Protein AF-0000000087526023 (afd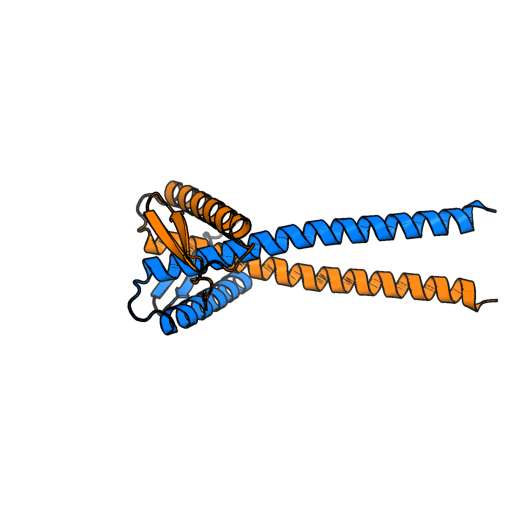b_homodimer)

Nearest PDB structures (foldseek):
  4p1m-assembly1_A-2  TM=9.027E-01  e=8.298E-06  Escherichia coli
  1t3u-assembly1_D  TM=7.145E-01  e=1.861E-06  Pseudomonas aeruginosa PAO1
  4p1m-assembly1_B-2  TM=8.934E-01  e=3.700E-05  Escherichia coli
  1t3u-assembly1_C  TM=6.895E-01  e=1.226E-05  Pseudomonas aeruginosa PAO1
  3gmh-assembly5_I  TM=5.007E-01  e=3.914E+00  Homo sapiens

Solvent-accessible surface area (backbone atoms only — not comparable to full-atom values): 11030 Å² total; per-residue (Å²): 131,79,81,71,66,82,45,62,43,80,41,64,45,88,89,39,80,43,80,37,85,36,62,89,91,37,56,68,54,50,52,51,11,36,51,52,42,33,52,51,47,53,55,50,38,72,77,36,76,84,58,51,67,46,58,47,32,45,51,50,26,35,52,37,34,34,50,46,53,52,50,54,53,48,52,52,49,48,51,48,48,51,51,50,52,52,49,50,52,52,52,50,49,45,50,64,57,56,69,102,97,100,65,78,65,81,46,62,44,79,40,67,44,88,90,36,80,43,81,37,85,36,61,90,90,39,56,68,55,52,53,50,11,36,50,52,43,33,51,52,48,52,54,50,38,73,77,37,76,83,58,52,69,47,58,47,31,45,52,51,26,34,52,37,35,34,51,45,51,51,50,54,54,48,53,52,48,47,52,47,49,52,50,51,52,52,51,51,52,51,51,51,48,45,51,64,56,57,70,101

Radius of gyration: 23.02 Å; Cα contacts (8 Å, |Δi|>4): 166; chains: 2; bounding box: 68×72×49 Å

Structure (mmCIF, N/CA/C/O backbone):
data_AF-0000000087526023-model_v1
#
loop_
_entity.id
_entity.type
_entity.pdbx_description
1 polymer 'Cell division protein ZapA'
#
loop_
_atom_site.group_PDB
_atom_site.id
_atom_site.type_symbol
_atom_site.label_atom_id
_atom_site.label_alt_id
_atom_site.label_comp_id
_atom_site.label_asym_id
_atom_site.label_entity_id
_atom_site.label_seq_id
_atom_site.pdbx_PDB_ins_code
_atom_site.Cartn_x
_atom_site.Cartn_y
_atom_site.Cartn_z
_atom_site.occupancy
_atom_site.B_iso_or_equiv
_atom_site.auth_seq_id
_atom_site.auth_comp_id
_atom_site.auth_asym_id
_atom_site.auth_atom_id
_atom_site.pdbx_PDB_model_num
ATOM 1 N N . MET A 1 1 ? 36.031 2.717 -9.469 1 33 1 MET A N 1
ATOM 2 C CA . MET A 1 1 ? 34.562 2.74 -9.344 1 33 1 MET A CA 1
ATOM 3 C C . MET A 1 1 ? 33.969 1.35 -9.547 1 33 1 MET A C 1
ATOM 5 O O . MET A 1 1 ? 33.844 0.898 -10.688 1 33 1 MET A O 1
ATOM 9 N N . SER A 1 2 ? 34.188 0.306 -8.867 1 39.91 2 SER A N 1
ATOM 10 C CA . SER A 1 2 ? 33.625 -1.035 -8.852 1 39.91 2 SER A CA 1
ATOM 11 C C . SER A 1 2 ? 32.125 -0.995 -9.094 1 39.91 2 SER A C 1
ATOM 13 O O . SER A 1 2 ? 31.391 -0.263 -8.414 1 39.91 2 SER A O 1
ATOM 15 N N . GLU A 1 3 ? 31.562 -1.098 -10.273 1 42.59 3 GLU A N 1
ATOM 16 C CA . GLU A 1 3 ? 30.172 -1.157 -10.727 1 42.59 3 GLU A CA 1
ATOM 17 C C . GLU A 1 3 ? 29.328 -2.006 -9.781 1 42.59 3 GLU A C 1
ATOM 19 O O . GLU A 1 3 ? 29.516 -3.223 -9.695 1 42.59 3 GLU A O 1
ATOM 24 N N . SER A 1 4 ? 29.094 -1.647 -8.578 1 48.66 4 SER A N 1
ATOM 25 C CA . SER A 1 4 ? 28.406 -2.283 -7.457 1 48.66 4 SER A CA 1
ATOM 26 C C . SER A 1 4 ? 27.203 -3.086 -7.93 1 48.66 4 SER A C 1
ATOM 28 O O . SER A 1 4 ? 26.391 -2.586 -8.703 1 48.66 4 SER A O 1
ATOM 30 N N . ALA A 1 5 ? 27.297 -4.285 -8.328 1 53.94 5 ALA A N 1
ATOM 31 C CA . ALA A 1 5 ? 26.266 -5.273 -8.664 1 53.94 5 ALA A CA 1
ATOM 32 C C . ALA A 1 5 ? 24.922 -4.898 -8.047 1 53.94 5 ALA A C 1
ATOM 34 O O . ALA A 1 5 ? 24.875 -4.285 -6.977 1 53.94 5 ALA A O 1
ATOM 35 N N . PRO A 1 6 ? 23.953 -4.664 -8.891 1 59.62 6 PRO A N 1
ATOM 36 C CA . PRO A 1 6 ? 22.656 -4.309 -8.305 1 59.62 6 PRO A CA 1
ATOM 37 C C . PRO A 1 6 ? 22.312 -5.137 -7.07 1 59.62 6 PRO A C 1
ATOM 39 O O . PRO A 1 6 ? 22.375 -6.371 -7.109 1 59.62 6 PRO A O 1
ATOM 42 N N . ASN A 1 7 ? 22.484 -4.676 -5.832 1 80.94 7 ASN A N 1
ATOM 43 C CA . ASN A 1 7 ? 22.344 -5.406 -4.578 1 80.94 7 ASN A CA 1
ATOM 44 C C . ASN A 1 7 ? 20.953 -6.02 -4.445 1 80.94 7 ASN A C 1
ATOM 46 O O . ASN A 1 7 ? 19.938 -5.309 -4.527 1 80.94 7 ASN A O 1
ATOM 50 N N . THR A 1 8 ? 20.891 -7.277 -4.984 1 91.38 8 THR A N 1
ATOM 51 C CA . THR A 1 8 ? 19.672 -8.062 -4.824 1 91.38 8 THR A CA 1
ATOM 52 C C . THR A 1 8 ? 19.562 -8.602 -3.402 1 91.38 8 THR A C 1
ATOM 54 O O . THR A 1 8 ? 20.562 -8.977 -2.795 1 91.38 8 THR A O 1
ATOM 57 N N . VAL A 1 9 ? 18.391 -8.492 -2.867 1 94.25 9 VAL A N 1
ATOM 58 C CA . VAL A 1 9 ? 18.094 -8.992 -1.526 1 94.25 9 VAL A CA 1
ATOM 59 C C . VAL A 1 9 ? 17.031 -10.078 -1.6 1 94.25 9 VAL A C 1
ATOM 61 O O . VAL A 1 9 ? 16.047 -9.945 -2.336 1 94.25 9 VAL A O 1
ATOM 64 N N . SER A 1 10 ? 17.281 -11.148 -0.87 1 95.94 10 SER A N 1
ATOM 65 C CA . SER A 1 10 ? 16.281 -12.211 -0.774 1 95.94 10 SER A CA 1
ATOM 66 C C . SER A 1 10 ? 15.273 -11.922 0.333 1 95.9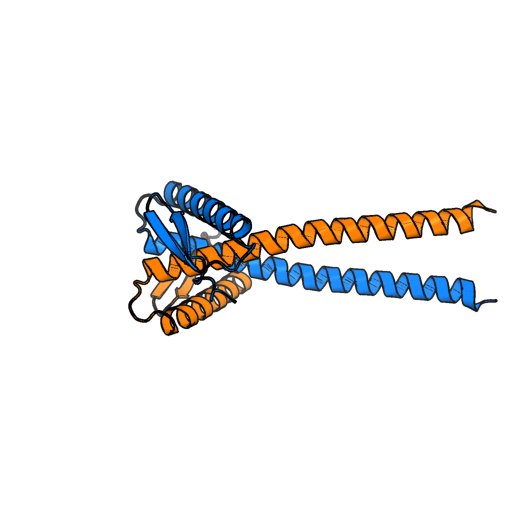4 10 SER A C 1
ATOM 68 O O . SER A 1 10 ? 15.648 -11.672 1.479 1 95.94 10 SER A O 1
ATOM 70 N N . VAL A 1 11 ? 13.945 -11.961 -0.059 1 96.25 11 VAL A N 1
ATOM 71 C CA . VAL A 1 11 ? 12.891 -11.789 0.939 1 96.25 11 VAL A CA 1
ATOM 72 C C . VAL A 1 11 ? 12.016 -13.039 0.987 1 96.25 11 VAL A C 1
ATOM 74 O O . VAL A 1 11 ? 11.766 -13.672 -0.044 1 96.25 11 VAL A O 1
ATOM 77 N N . SER A 1 12 ? 11.633 -13.352 2.232 1 96.25 12 SER A N 1
ATOM 78 C CA . SER A 1 12 ? 10.773 -14.508 2.439 1 96.25 12 SER A CA 1
ATOM 79 C C . SER A 1 12 ? 9.32 -14.086 2.641 1 96.25 12 SER A C 1
ATOM 81 O O . SER A 1 12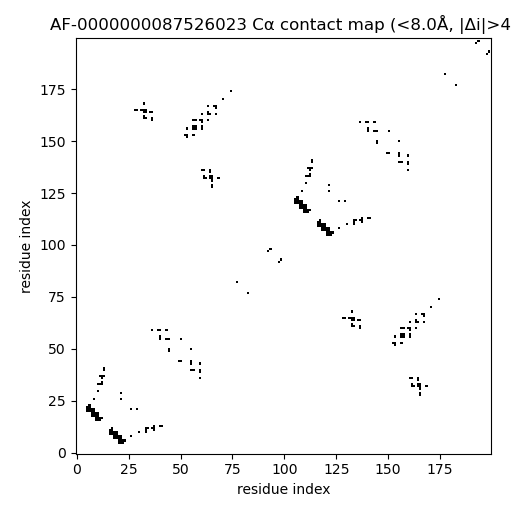 ? 9.008 -13.336 3.568 1 96.25 12 SER A O 1
ATOM 83 N N . ILE A 1 13 ? 8.516 -14.578 1.711 1 96.5 13 ILE A N 1
ATOM 84 C CA . ILE A 1 13 ? 7.082 -14.297 1.784 1 96.5 13 ILE A CA 1
ATOM 85 C C . ILE A 1 13 ? 6.301 -15.609 1.771 1 96.5 13 ILE A C 1
ATOM 87 O O . ILE A 1 13 ? 6.34 -16.359 0.787 1 96.5 13 ILE A O 1
ATOM 91 N N . LEU A 1 14 ? 5.531 -15.906 2.781 1 94.31 14 LEU A N 1
ATOM 92 C CA . LEU A 1 14 ? 4.805 -17.156 2.961 1 94.31 14 LEU A CA 1
ATOM 93 C C . LEU A 1 14 ? 5.707 -18.359 2.682 1 94.31 14 LEU A C 1
ATOM 95 O O . LEU A 1 14 ? 5.332 -19.25 1.929 1 94.31 14 LEU A O 1
ATOM 99 N N . ASP A 1 15 ? 6.867 -18.234 3.236 1 91.06 15 ASP A N 1
ATOM 100 C CA . ASP A 1 15 ? 7.848 -19.312 3.223 1 91.06 15 ASP A CA 1
ATOM 101 C C . ASP A 1 15 ? 8.406 -19.531 1.818 1 91.06 15 ASP A C 1
ATOM 103 O O . ASP A 1 15 ? 8.836 -20.641 1.483 1 91.06 15 ASP A O 1
ATOM 107 N N . ARG A 1 16 ? 8.219 -18.625 0.961 1 94.5 16 ARG A N 1
ATOM 108 C CA . ARG A 1 16 ? 8.828 -18.609 -0.363 1 94.5 16 ARG A CA 1
ATOM 109 C C . ARG A 1 16 ? 9.828 -17.453 -0.485 1 94.5 16 ARG A C 1
ATOM 111 O O . ARG A 1 16 ? 9.57 -16.359 -0.003 1 94.5 16 ARG A O 1
ATOM 118 N N . ASP A 1 17 ? 10.906 -17.734 -1.137 1 95.94 17 ASP A N 1
ATOM 119 C CA . ASP A 1 17 ? 11.945 -16.719 -1.263 1 95.94 17 ASP A CA 1
ATOM 120 C C . ASP A 1 17 ? 11.852 -16 -2.609 1 95.94 17 ASP A C 1
ATOM 122 O O . ASP A 1 17 ? 11.688 -16.641 -3.648 1 95.94 17 ASP A O 1
ATOM 126 N N . TYR A 1 18 ? 11.953 -14.68 -2.568 1 94.19 18 TYR A N 1
ATOM 127 C CA . TYR A 1 18 ? 11.93 -13.812 -3.742 1 94.19 18 TYR A CA 1
ATOM 128 C C . TYR A 1 18 ? 13.172 -12.93 -3.791 1 94.19 18 TYR A C 1
ATOM 130 O O . TYR A 1 18 ? 13.547 -12.312 -2.787 1 94.19 18 TYR A O 1
ATOM 138 N N . LEU A 1 19 ? 13.836 -12.898 -4.906 1 93.62 19 LEU A N 1
ATOM 139 C CA . LEU A 1 19 ? 14.961 -11.992 -5.102 1 93.62 19 LEU A CA 1
ATOM 140 C C . LEU A 1 19 ? 14.477 -10.641 -5.633 1 93.62 19 LEU A C 1
ATOM 142 O O . LEU A 1 19 ? 13.797 -10.578 -6.66 1 93.62 19 LEU A O 1
ATOM 146 N N . VAL A 1 20 ? 14.828 -9.633 -4.902 1 92.75 20 VAL A N 1
ATOM 147 C CA . VAL A 1 20 ? 14.359 -8.297 -5.25 1 92.75 20 VAL A CA 1
ATOM 148 C C . VAL A 1 20 ? 15.539 -7.332 -5.328 1 92.75 20 VAL A C 1
ATOM 150 O O . VAL A 1 20 ? 16.438 -7.383 -4.492 1 92.75 20 VAL A O 1
ATOM 153 N N . ALA A 1 21 ? 15.484 -6.527 -6.418 1 89.94 21 ALA A N 1
ATOM 154 C CA . ALA A 1 21 ? 16.516 -5.496 -6.523 1 89.94 21 ALA A CA 1
ATOM 155 C C . ALA A 1 21 ? 16.375 -4.461 -5.414 1 89.94 21 ALA A C 1
ATOM 157 O O . ALA A 1 21 ? 15.266 -4.039 -5.09 1 89.94 21 ALA A O 1
ATOM 158 N N . CYS A 1 22 ? 17.469 -4.109 -4.746 1 91.75 22 CYS A N 1
ATOM 159 C CA . CYS A 1 22 ? 17.438 -3.17 -3.629 1 91.75 22 CYS A CA 1
ATOM 160 C C . CYS A 1 22 ? 18.547 -2.139 -3.756 1 91.75 22 CYS A C 1
ATOM 162 O O . CYS A 1 22 ? 19.734 -2.49 -3.729 1 91.75 22 CYS A O 1
ATOM 164 N N . PRO A 1 23 ? 18.156 -0.898 -3.969 1 86.94 23 PRO A N 1
ATOM 165 C CA . PRO A 1 23 ? 19.188 0.141 -3.955 1 86.94 23 PRO A CA 1
ATOM 166 C C . PRO A 1 23 ? 19.969 0.174 -2.645 1 86.94 23 PRO A C 1
ATOM 168 O O . PRO A 1 23 ? 19.469 -0.278 -1.61 1 86.94 23 PRO A O 1
ATOM 171 N N . PRO A 1 24 ? 21.141 0.737 -2.771 1 88.62 24 PRO A N 1
ATOM 172 C CA . PRO A 1 24 ? 21.938 0.842 -1.555 1 88.62 24 PRO A CA 1
ATOM 173 C C . PRO A 1 24 ? 21.25 1.637 -0.45 1 88.62 24 PRO A C 1
ATOM 175 O O . PRO A 1 24 ? 20.609 2.654 -0.727 1 88.62 24 PRO A O 1
ATOM 178 N N . GLY A 1 25 ? 21.234 1.131 0.793 1 89.69 25 GLY A N 1
ATOM 179 C CA . GLY A 1 25 ? 20.688 1.831 1.941 1 89.69 25 GLY A CA 1
ATOM 180 C C . GLY A 1 25 ? 19.203 1.55 2.158 1 89.69 25 GLY A C 1
ATOM 181 O O . GLY A 1 25 ? 18.609 2.02 3.133 1 89.69 25 GLY A O 1
ATOM 182 N N . GLU A 1 26 ? 18.625 0.762 1.254 1 90.06 26 GLU A N 1
ATOM 183 C CA . GLU A 1 26 ? 17.188 0.528 1.346 1 90.06 26 GLU A CA 1
ATOM 184 C C . GLU A 1 26 ? 16.891 -0.882 1.846 1 90.06 26 GLU A C 1
ATOM 186 O O . GLU A 1 26 ? 15.734 -1.292 1.906 1 90.06 26 GLU A O 1
ATOM 191 N N . ARG A 1 27 ? 17.891 -1.552 2.232 1 93.56 27 ARG A N 1
ATOM 192 C CA . ARG A 1 27 ? 17.734 -2.951 2.617 1 93.56 27 ARG A CA 1
ATOM 193 C C . ARG A 1 27 ? 16.781 -3.096 3.805 1 93.56 27 ARG A C 1
ATOM 195 O O . ARG A 1 27 ? 15.891 -3.938 3.789 1 93.56 27 ARG A O 1
ATOM 202 N N . GLU A 1 28 ? 17 -2.295 4.805 1 94.44 28 GLU A N 1
ATOM 203 C CA . GLU A 1 28 ? 16.188 -2.389 6.004 1 94.44 28 GLU A CA 1
ATOM 204 C C . GLU A 1 28 ? 14.719 -2.078 5.695 1 94.44 28 GLU A C 1
ATOM 206 O O . GLU A 1 28 ? 13.82 -2.75 6.195 1 94.44 28 GLU A O 1
ATOM 211 N N . ALA A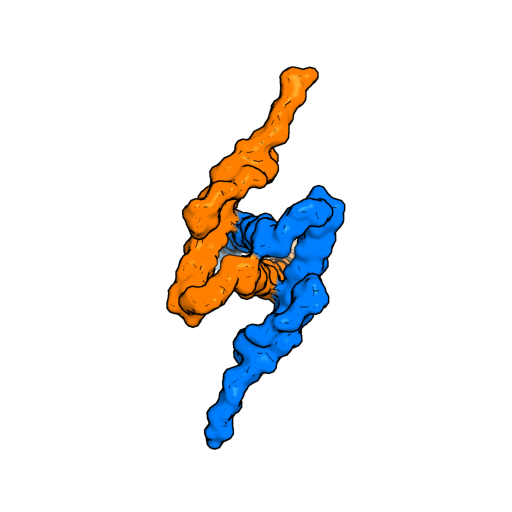 1 29 ? 14.508 -1.068 4.91 1 93.75 29 ALA A N 1
ATOM 212 C CA . ALA A 1 29 ? 13.156 -0.689 4.52 1 93.75 29 ALA A CA 1
ATOM 213 C C . ALA A 1 29 ? 12.477 -1.802 3.723 1 93.75 29 ALA A C 1
ATOM 215 O O . ALA A 1 29 ? 11.289 -2.072 3.906 1 93.75 29 ALA A O 1
ATOM 216 N N . LEU A 1 30 ? 13.258 -2.422 2.846 1 95.69 30 LEU A N 1
ATOM 217 C CA . LEU A 1 30 ? 12.742 -3.529 2.047 1 95.6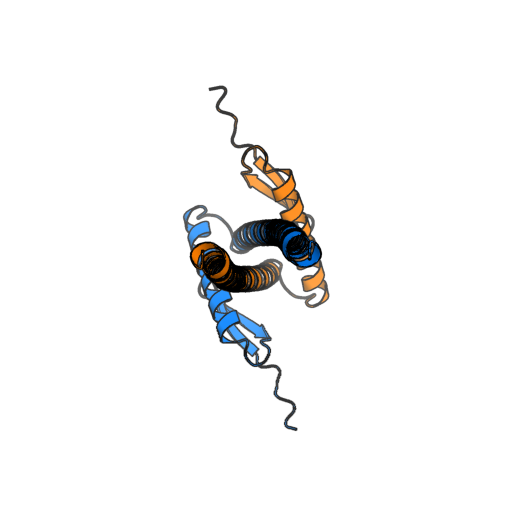9 30 LEU A CA 1
ATOM 218 C C . LEU A 1 30 ? 12.344 -4.703 2.938 1 95.69 30 LEU A C 1
ATOM 220 O O . LEU A 1 30 ? 11.281 -5.297 2.75 1 95.69 30 LEU A O 1
ATOM 224 N N . LEU A 1 31 ? 13.148 -5.008 3.893 1 96.44 31 LEU A N 1
ATOM 225 C CA . LEU A 1 31 ? 12.875 -6.117 4.797 1 96.44 31 LEU A CA 1
ATOM 226 C C . LEU A 1 31 ? 11.656 -5.828 5.66 1 96.44 31 LEU A C 1
ATOM 228 O O . LEU A 1 31 ? 10.852 -6.727 5.934 1 96.44 31 LEU A O 1
ATOM 232 N N . ALA A 1 32 ? 11.5 -4.645 6.039 1 96.62 32 ALA A N 1
ATOM 233 C CA . ALA A 1 32 ? 10.32 -4.242 6.809 1 96.62 32 ALA A CA 1
ATOM 234 C C . ALA A 1 32 ? 9.055 -4.375 5.977 1 96.62 32 ALA A C 1
ATOM 236 O O . ALA A 1 32 ? 8.023 -4.84 6.477 1 96.62 32 ALA A O 1
ATOM 237 N N . ALA A 1 33 ? 9.172 -3.957 4.773 1 97.12 33 ALA A N 1
ATOM 238 C CA . ALA A 1 33 ? 8.039 -4.098 3.857 1 97.12 33 ALA A CA 1
ATOM 239 C C . ALA A 1 33 ? 7.672 -5.566 3.666 1 97.12 33 ALA A C 1
ATOM 241 O O . ALA A 1 33 ? 6.492 -5.918 3.645 1 97.12 33 ALA A O 1
ATOM 242 N N . ALA A 1 34 ? 8.703 -6.367 3.521 1 97.81 34 ALA A N 1
ATOM 243 C CA . ALA A 1 34 ? 8.484 -7.801 3.359 1 97.81 34 ALA A CA 1
ATOM 244 C C . ALA A 1 34 ? 7.793 -8.391 4.582 1 97.81 34 ALA A C 1
ATOM 246 O O . ALA A 1 34 ? 6.898 -9.227 4.453 1 97.81 34 ALA A O 1
ATOM 247 N N . ARG A 1 35 ? 8.188 -8.008 5.715 1 97.44 35 ARG A N 1
ATOM 248 C CA . ARG A 1 35 ? 7.57 -8.477 6.949 1 97.44 35 ARG A CA 1
ATOM 249 C C . ARG A 1 35 ? 6.105 -8.055 7.023 1 97.44 35 ARG A C 1
ATOM 251 O O . ARG A 1 35 ? 5.242 -8.844 7.41 1 97.44 35 ARG A O 1
ATOM 258 N N . LEU A 1 36 ? 5.852 -6.824 6.719 1 97.31 36 LEU A N 1
ATOM 259 C CA . LEU A 1 36 ? 4.48 -6.324 6.691 1 97.31 36 LEU A CA 1
ATOM 260 C C . LEU A 1 36 ? 3.623 -7.145 5.738 1 97.31 36 LEU A C 1
ATOM 262 O O . LEU A 1 36 ? 2.527 -7.578 6.098 1 97.31 36 LEU A O 1
ATOM 266 N N . LEU A 1 37 ? 4.148 -7.301 4.52 1 98.06 37 LEU A N 1
ATOM 267 C CA . LEU A 1 37 ? 3.416 -8.062 3.516 1 98.06 37 LEU A CA 1
ATOM 268 C C . LEU A 1 37 ? 3.16 -9.492 3.998 1 98.06 37 LEU A C 1
ATOM 270 O O . LEU A 1 37 ? 2.043 -10 3.881 1 98.06 37 LEU A O 1
ATOM 274 N N . ASP A 1 38 ? 4.172 -10.141 4.539 1 97.94 38 ASP A N 1
ATOM 275 C CA . ASP A 1 38 ? 4.051 -11.5 5.059 1 97.94 38 ASP A CA 1
ATOM 276 C C . ASP A 1 38 ? 2.949 -11.586 6.113 1 97.94 38 ASP A C 1
ATOM 278 O O . ASP A 1 38 ? 2.113 -12.492 6.074 1 97.94 38 ASP A O 1
ATOM 282 N N . THR A 1 39 ? 2.967 -10.68 6.984 1 97.56 39 THR A N 1
ATOM 283 C CA . THR A 1 39 ? 1.976 -10.625 8.055 1 97.56 39 THR A CA 1
ATOM 284 C C . THR A 1 39 ? 0.571 -10.469 7.48 1 97.56 39 THR A C 1
ATOM 286 O O . THR A 1 39 ? -0.355 -11.172 7.887 1 97.56 39 THR A O 1
ATOM 289 N N . ARG A 1 40 ? 0.391 -9.586 6.535 1 96.94 40 ARG A N 1
ATOM 290 C CA . ARG A 1 40 ? -0.913 -9.32 5.938 1 96.94 40 ARG A CA 1
ATOM 291 C C . ARG A 1 40 ? -1.426 -10.547 5.18 1 96.94 40 ARG A C 1
ATOM 293 O O . ARG A 1 40 ? -2.615 -10.867 5.238 1 96.94 40 ARG A O 1
ATOM 300 N N . LEU A 1 41 ? -0.521 -11.148 4.488 1 97.5 41 LEU A N 1
ATOM 301 C CA . LEU A 1 41 ? -0.903 -12.344 3.744 1 97.5 41 LEU A CA 1
ATOM 302 C C . LEU A 1 41 ? -1.315 -13.469 4.691 1 97.5 41 LEU A C 1
ATOM 304 O O . LEU A 1 41 ? -2.311 -14.156 4.449 1 97.5 41 LEU A O 1
ATOM 308 N N . ARG A 1 42 ? -0.603 -13.633 5.727 1 96.62 42 ARG A N 1
ATOM 309 C CA . ARG A 1 42 ? -0.925 -14.672 6.703 1 96.62 42 ARG A CA 1
ATOM 310 C C . ARG A 1 42 ? -2.27 -14.391 7.371 1 96.62 42 ARG A C 1
ATOM 312 O O . ARG A 1 42 ? -3.068 -15.312 7.574 1 96.62 42 ARG A O 1
ATOM 319 N N . ASP A 1 43 ? -2.482 -13.195 7.73 1 96.44 43 ASP A N 1
ATOM 320 C CA . ASP A 1 43 ? -3.76 -12.797 8.312 1 96.44 43 ASP A CA 1
ATOM 321 C C . ASP A 1 43 ? -4.914 -13.094 7.359 1 96.44 43 ASP A C 1
ATOM 323 O O . ASP A 1 43 ? -5.945 -13.633 7.773 1 96.44 43 ASP A O 1
ATOM 327 N N . MET A 1 44 ? -4.758 -12.672 6.121 1 95 44 MET A N 1
ATOM 328 C CA . MET A 1 44 ? -5.797 -12.883 5.117 1 95 44 MET A CA 1
ATOM 329 C C . MET A 1 44 ? -6.047 -14.367 4.887 1 95 44 MET A C 1
ATOM 331 O O . MET A 1 44 ? -7.184 -14.781 4.656 1 95 44 MET A O 1
ATOM 335 N N . ARG A 1 45 ? -4.969 -15.109 4.836 1 93.88 45 ARG A N 1
ATOM 336 C CA . ARG A 1 45 ? -5.082 -16.547 4.637 1 93.88 45 ARG A CA 1
ATOM 337 C C . ARG A 1 45 ? -5.918 -17.188 5.738 1 93.88 45 ARG A C 1
ATOM 339 O O . ARG A 1 45 ? -6.645 -18.156 5.492 1 93.88 45 ARG A O 1
ATOM 346 N N . GLN A 1 46 ? -5.754 -16.688 6.934 1 93.31 46 GLN A N 1
ATOM 347 C CA . GLN A 1 46 ? -6.512 -17.219 8.062 1 93.31 46 GLN A CA 1
ATOM 348 C C . GLN A 1 46 ? -8.008 -17.016 7.863 1 93.31 46 GLN A C 1
ATOM 350 O O . GLN A 1 46 ? -8.82 -17.797 8.344 1 93.31 46 GLN A O 1
ATOM 355 N N . HIS A 1 47 ? -8.352 -15.953 7.188 1 89.38 47 HIS A N 1
ATOM 356 C CA . HIS A 1 47 ? -9.758 -15.617 6.957 1 89.38 47 HIS A CA 1
ATOM 357 C C . HIS A 1 47 ? -10.273 -16.266 5.676 1 89.38 47 HIS A C 1
ATOM 359 O O . HIS A 1 47 ? -11.484 -16.312 5.445 1 89.38 47 HIS A O 1
ATOM 365 N N . ASN A 1 48 ? -9.375 -16.672 4.883 1 87.81 48 ASN A N 1
ATOM 366 C CA . ASN A 1 48 ? -9.672 -17.328 3.613 1 87.81 48 ASN A CA 1
ATOM 367 C C . ASN A 1 48 ? -8.781 -18.547 3.391 1 87.81 48 ASN A C 1
ATOM 369 O O . ASN A 1 48 ? -7.91 -18.531 2.516 1 87.81 48 ASN A O 1
ATOM 373 N N . ARG A 1 49 ? -9.086 -19.656 3.885 1 85.94 49 ARG A N 1
ATOM 374 C CA . ARG A 1 49 ? -8.219 -20.828 3.906 1 85.94 49 ARG A CA 1
ATOM 375 C C . ARG A 1 49 ? -8.148 -21.484 2.531 1 85.94 49 ARG A C 1
ATOM 377 O O . ARG A 1 49 ? -7.133 -22.078 2.172 1 85.94 49 ARG A O 1
ATOM 384 N N . SER A 1 50 ? -9.156 -21.234 1.773 1 90.69 50 SER A N 1
ATOM 385 C CA . SER A 1 50 ? -9.211 -21.938 0.496 1 90.69 50 SER A CA 1
ATOM 386 C C . SER A 1 50 ? -8.664 -21.078 -0.635 1 90.69 50 SER A C 1
ATOM 388 O O . SER A 1 50 ? -8.508 -21.547 -1.764 1 90.69 50 SER A O 1
ATOM 390 N N . ALA A 1 51 ? -8.188 -19.984 -0.38 1 90.75 51 ALA A N 1
ATOM 391 C CA . ALA A 1 51 ? -7.77 -19.078 -1.44 1 90.75 51 ALA A CA 1
ATOM 392 C C . ALA A 1 51 ? -6.363 -19.406 -1.933 1 90.75 51 ALA A C 1
ATOM 394 O O . ALA A 1 51 ? -5.492 -19.781 -1.141 1 90.75 51 ALA A O 1
ATOM 395 N N . THR A 1 52 ? -6.164 -19.281 -3.201 1 93.5 52 THR A N 1
ATOM 396 C CA . THR A 1 52 ? -4.832 -19.422 -3.783 1 93.5 52 THR A CA 1
ATOM 397 C C . THR A 1 52 ? -3.945 -18.25 -3.385 1 93.5 52 THR A C 1
ATOM 399 O O . THR A 1 52 ? -4.445 -17.188 -3.01 1 93.5 52 THR A O 1
ATOM 402 N N . LEU A 1 53 ? -2.66 -18.422 -3.438 1 93.38 53 LEU A N 1
ATOM 403 C CA . LEU A 1 53 ? -1.732 -17.328 -3.125 1 93.38 53 LEU A CA 1
ATOM 404 C C . LEU A 1 53 ? -1.946 -16.141 -4.059 1 93.38 53 LEU A C 1
ATOM 406 O O . LEU A 1 53 ? -1.821 -14.992 -3.645 1 93.38 53 LEU A O 1
ATOM 410 N N . GLU A 1 54 ? -2.23 -16.484 -5.281 1 94.44 54 GLU A N 1
ATOM 411 C CA . GLU A 1 54 ? -2.512 -15.438 -6.262 1 94.44 54 GLU A CA 1
ATOM 412 C C . GLU A 1 54 ? -3.656 -14.547 -5.801 1 94.44 54 GLU A C 1
ATOM 414 O O . GLU A 1 54 ? -3.525 -13.32 -5.777 1 94.44 54 GLU A O 1
ATOM 419 N N . ARG A 1 55 ? -4.703 -15.148 -5.418 1 94.25 55 ARG A N 1
ATOM 420 C CA . ARG A 1 55 ? -5.875 -14.398 -4.969 1 94.25 55 ARG A CA 1
ATOM 421 C C . ARG A 1 55 ? -5.57 -13.625 -3.693 1 94.25 55 ARG A C 1
ATOM 423 O O . ARG A 1 55 ? -5.961 -12.461 -3.561 1 94.25 55 ARG A O 1
ATOM 430 N N . LEU A 1 56 ? -4.906 -14.266 -2.764 1 96.12 56 LEU A N 1
ATOM 431 C CA . LEU A 1 56 ? -4.523 -13.617 -1.513 1 96.12 56 LEU A CA 1
ATOM 432 C C . LEU A 1 56 ? -3.67 -12.383 -1.778 1 96.12 56 LEU A C 1
ATOM 434 O O . LEU A 1 56 ? -3.92 -11.312 -1.21 1 96.12 56 LEU A O 1
ATOM 438 N N . ALA A 1 57 ? -2.666 -12.562 -2.641 1 97.06 57 ALA A N 1
ATOM 439 C CA . ALA A 1 57 ? -1.752 -11.469 -2.965 1 97.06 57 ALA A CA 1
ATOM 440 C C . ALA A 1 57 ? -2.5 -10.289 -3.58 1 97.06 57 ALA A C 1
ATOM 442 O O . ALA A 1 57 ? -2.223 -9.133 -3.256 1 97.06 57 ALA A O 1
ATOM 443 N N . ILE A 1 58 ? -3.445 -10.562 -4.395 1 97.38 58 ILE A N 1
ATOM 444 C CA . ILE A 1 58 ? -4.23 -9.523 -5.059 1 97.38 58 ILE A CA 1
ATOM 445 C C . ILE A 1 58 ? -5.059 -8.766 -4.023 1 97.38 58 ILE A C 1
ATOM 447 O O . ILE A 1 58 ? -5.113 -7.535 -4.047 1 97.38 58 ILE A O 1
ATOM 451 N N . MET A 1 59 ? -5.637 -9.445 -3.137 1 96.88 59 MET A N 1
ATOM 452 C CA . MET A 1 59 ? -6.48 -8.82 -2.119 1 96.88 59 MET A CA 1
ATOM 453 C C . MET A 1 59 ? -5.652 -7.938 -1.193 1 96.88 59 MET A C 1
ATOM 455 O O . MET A 1 59 ? -6.062 -6.82 -0.867 1 96.88 59 MET A O 1
ATOM 459 N N . VAL A 1 60 ? -4.555 -8.484 -0.818 1 97.62 60 VAL A N 1
ATOM 460 C CA . VAL A 1 60 ? -3.682 -7.719 0.065 1 97.62 60 VAL A CA 1
ATOM 461 C C . VAL A 1 60 ? -3.15 -6.492 -0.67 1 97.62 60 VAL A C 1
ATOM 463 O O . VAL A 1 60 ? -3.111 -5.395 -0.111 1 97.62 60 VAL A O 1
ATOM 466 N N . ALA A 1 61 ? -2.695 -6.684 -1.915 1 98.25 61 ALA A N 1
ATOM 467 C CA . ALA A 1 61 ? -2.215 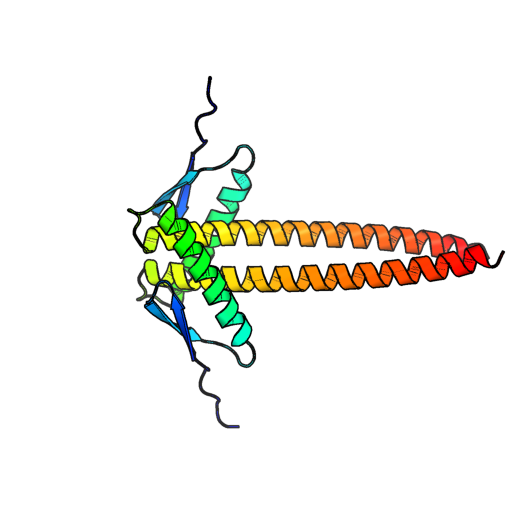-5.574 -2.736 1 98.25 61 ALA A CA 1
ATOM 468 C C . ALA A 1 61 ? -3.293 -4.508 -2.902 1 98.25 61 ALA A C 1
ATOM 470 O O . ALA A 1 61 ? -3.006 -3.311 -2.848 1 98.25 61 ALA A O 1
ATOM 471 N N . LEU A 1 62 ? -4.504 -4.957 -3.092 1 97.38 62 LEU A N 1
ATOM 472 C CA . LEU A 1 62 ? -5.629 -4.039 -3.24 1 97.38 62 LEU A CA 1
ATOM 473 C C . LEU A 1 62 ? -5.824 -3.209 -1.977 1 97.38 62 LEU A C 1
ATOM 475 O O . LEU A 1 62 ? -6.016 -1.992 -2.051 1 97.38 62 LEU A O 1
ATOM 479 N N . ASN A 1 63 ? -5.805 -3.854 -0.881 1 95.81 63 ASN A N 1
ATOM 480 C CA . ASN A 1 63 ? -5.926 -3.166 0.4 1 95.81 63 ASN A CA 1
ATOM 481 C C . ASN A 1 63 ? -4.793 -2.168 0.609 1 95.81 63 ASN A C 1
ATOM 483 O O . ASN A 1 63 ? -5.02 -1.049 1.073 1 95.81 63 ASN A O 1
ATOM 487 N N . LEU A 1 64 ? -3.582 -2.598 0.295 1 96.75 64 LEU A N 1
ATOM 488 C CA . LEU A 1 64 ? -2.426 -1.716 0.418 1 96.75 64 LEU A CA 1
ATOM 489 C C . LEU A 1 64 ? -2.557 -0.518 -0.516 1 96.75 64 LEU A C 1
ATOM 491 O O . LEU A 1 64 ? -2.191 0.602 -0.15 1 96.75 64 LEU A O 1
ATOM 495 N N . ALA A 1 65 ? -3.004 -0.743 -1.71 1 96.94 65 ALA A N 1
ATOM 496 C CA . ALA A 1 65 ? -3.254 0.338 -2.66 1 96.94 65 ALA A CA 1
ATOM 497 C C . ALA A 1 65 ? -4.281 1.322 -2.111 1 96.94 65 ALA A C 1
ATOM 499 O O . ALA A 1 65 ? -4.129 2.537 -2.256 1 96.94 65 ALA A O 1
ATOM 500 N N . HIS A 1 66 ? -5.336 0.824 -1.514 1 94.31 66 HIS A N 1
ATOM 501 C CA . HIS A 1 66 ? -6.355 1.654 -0.887 1 94.31 66 HIS A CA 1
ATOM 502 C C . HIS A 1 66 ? -5.758 2.535 0.205 1 94.31 66 HIS A C 1
ATOM 504 O O . HIS A 1 66 ? -6.031 3.736 0.259 1 94.31 66 HIS A O 1
ATOM 510 N N . GLU A 1 67 ? -4.941 1.955 1.057 1 92.19 67 GLU A N 1
ATOM 511 C CA . GLU A 1 67 ? -4.277 2.668 2.145 1 92.19 67 GLU A CA 1
ATOM 512 C C . GLU A 1 67 ? -3.352 3.756 1.61 1 92.19 67 GLU A C 1
ATOM 514 O O . GLU A 1 67 ? -3.295 4.855 2.162 1 92.19 67 GLU A O 1
ATOM 519 N N . GLN A 1 68 ? -2.646 3.402 0.568 1 91.88 68 GLN A N 1
ATOM 520 C CA . GLN A 1 68 ? -1.76 4.375 -0.057 1 91.88 68 GLN A CA 1
ATOM 521 C C . GLN A 1 68 ? -2.535 5.602 -0.532 1 91.88 68 GLN A C 1
ATOM 523 O O . GLN A 1 68 ? -2.084 6.734 -0.354 1 91.88 68 GLN A O 1
ATOM 528 N N . GLN A 1 69 ? -3.654 5.375 -1.123 1 91.44 69 GLN A N 1
ATOM 529 C CA . GLN A 1 69 ? -4.484 6.461 -1.635 1 91.44 69 GLN A CA 1
ATOM 530 C C . GLN A 1 69 ? -5.027 7.32 -0.498 1 91.44 69 GLN A C 1
ATOM 532 O O . GLN A 1 69 ? -5.113 8.539 -0.623 1 91.44 69 GLN A O 1
ATOM 537 N N . GLN A 1 70 ? -5.422 6.664 0.594 1 87.5 70 GLN A N 1
ATOM 538 C CA . GLN A 1 70 ? -5.941 7.387 1.749 1 87.5 70 GLN A CA 1
ATOM 539 C C . GLN A 1 70 ? -4.871 8.289 2.357 1 87.5 70 GLN A C 1
ATOM 541 O O . GLN A 1 70 ? -5.156 9.422 2.744 1 87.5 70 GLN A O 1
ATOM 546 N N . HIS A 1 71 ? -3.674 7.785 2.469 1 84.62 71 HIS A N 1
ATOM 547 C CA . HIS A 1 71 ? -2.576 8.57 3.02 1 84.62 71 HIS A CA 1
ATOM 548 C C . HIS A 1 71 ? -2.262 9.773 2.137 1 84.62 71 HIS A C 1
ATOM 550 O O . HIS A 1 71 ? -1.991 10.867 2.643 1 84.62 71 HIS A O 1
ATOM 556 N N . SER A 1 72 ? -2.262 9.523 0.875 1 83.56 72 SER A N 1
ATOM 557 C CA . SER A 1 72 ? -1.983 10.617 -0.051 1 83.56 72 SER A CA 1
ATOM 558 C C . SER A 1 72 ? -3.033 11.719 0.06 1 83.56 72 SER A C 1
ATOM 560 O O . SER A 1 72 ? -2.697 12.906 0.067 1 83.56 72 SER A O 1
ATOM 562 N N . ALA A 1 73 ? -4.262 11.312 0.265 1 82.5 73 ALA A N 1
ATOM 563 C CA . ALA A 1 73 ? -5.352 12.273 0.412 1 82.5 73 ALA A CA 1
ATOM 564 C C . ALA A 1 73 ? -5.219 13.062 1.712 1 82.5 73 ALA A C 1
ATOM 566 O O . ALA A 1 73 ? -5.457 14.273 1.739 1 82.5 73 ALA A O 1
ATOM 567 N N . ARG A 1 74 ? -4.828 12.445 2.729 1 78.88 74 ARG A N 1
ATOM 568 C CA . ARG A 1 74 ? -4.664 13.078 4.035 1 78.88 74 ARG A CA 1
ATOM 569 C C . ARG A 1 74 ? -3.484 14.047 4.027 1 78.88 74 ARG A C 1
ATOM 571 O O . ARG A 1 74 ? -3.572 15.141 4.586 1 78.88 74 ARG A O 1
ATOM 578 N N . ALA A 1 75 ? -2.398 13.562 3.469 1 75.94 75 ALA A N 1
ATOM 579 C CA . ALA A 1 75 ? -1.217 14.422 3.381 1 75.94 75 ALA A CA 1
ATOM 580 C C . ALA A 1 75 ? -1.531 15.719 2.641 1 75.94 75 ALA A C 1
ATOM 582 O O . ALA A 1 75 ? -1.079 16.797 3.041 1 75.94 75 ALA A O 1
ATOM 583 N N . ASP A 1 76 ? -2.342 15.555 1.647 1 75.44 76 ASP A N 1
ATOM 584 C CA . ASP A 1 76 ? -2.746 16.734 0.878 1 75.44 76 ASP A CA 1
ATOM 585 C C . ASP A 1 76 ? -3.627 17.656 1.713 1 75.44 76 ASP A C 1
ATOM 587 O O . ASP A 1 76 ? -3.469 18.875 1.667 1 75.44 76 ASP A O 1
ATOM 591 N N . ALA A 1 77 ? -4.438 17.062 2.51 1 75.44 77 ALA A N 1
ATOM 592 C CA . ALA A 1 77 ? -5.344 17.844 3.355 1 75.44 77 ALA A CA 1
ATOM 593 C C . ALA A 1 77 ? -4.582 18.547 4.469 1 75.44 77 ALA A C 1
ATOM 595 O O . ALA A 1 77 ? -4.828 19.734 4.746 1 75.44 77 ALA A O 1
ATOM 596 N N . VAL A 1 78 ? -3.684 17.891 5.105 1 71.62 78 VAL A N 1
ATOM 597 C CA . VAL A 1 78 ? -2.895 18.438 6.207 1 71.62 78 VAL A CA 1
ATOM 598 C C . VAL A 1 78 ? -2.008 19.562 5.691 1 71.62 78 VAL A C 1
ATOM 600 O O . VAL A 1 78 ? -1.913 20.625 6.324 1 71.62 78 VAL A O 1
ATOM 603 N N . SER A 1 79 ? -1.393 19.234 4.621 1 73.38 79 SER A N 1
ATOM 604 C CA . SER A 1 79 ? -0.562 20.266 4.023 1 73.38 79 SER A CA 1
ATOM 605 C C . SER A 1 79 ? -1.375 21.531 3.732 1 73.38 79 SER A C 1
ATOM 607 O O . SER A 1 79 ? -0.903 22.641 3.961 1 73.38 79 SER A O 1
ATOM 609 N N . GLY A 1 80 ? -2.521 21.188 3.262 1 70.62 80 GLY A N 1
ATOM 610 C CA . GLY A 1 80 ? -3.412 22.312 3.021 1 70.62 80 GLY A CA 1
ATOM 611 C C . GLY A 1 80 ? -3.773 23.062 4.285 1 70.62 80 GLY A C 1
ATOM 612 O O . GLY A 1 80 ? -3.729 24.297 4.316 1 70.62 80 GLY A O 1
ATOM 613 N N . ASP A 1 81 ? -4.09 22.375 5.363 1 71.81 81 ASP A N 1
ATOM 614 C CA . ASP A 1 81 ? -4.48 22.969 6.633 1 71.81 81 ASP A CA 1
ATOM 615 C C . ASP A 1 81 ? -3.312 23.719 7.273 1 71.81 81 ASP A C 1
ATOM 617 O O . ASP A 1 81 ? -3.479 24.828 7.773 1 71.81 81 ASP A O 1
ATOM 621 N N . VAL A 1 82 ? -2.232 23.078 7.27 1 69.31 82 VAL A N 1
ATOM 622 C CA . VAL A 1 82 ? -1.034 23.703 7.824 1 69.31 82 VAL A CA 1
ATOM 623 C C . VAL A 1 82 ? -0.7 24.969 7.043 1 69.31 82 VAL A C 1
ATOM 625 O O . VAL A 1 82 ? -0.34 25.984 7.633 1 69.31 82 VAL A O 1
ATOM 628 N N . GLY A 1 83 ? -0.821 24.781 5.754 1 66.75 83 GLY A N 1
ATOM 629 C CA . GLY A 1 83 ? -0.61 25.969 4.93 1 66.75 83 GLY A CA 1
ATOM 630 C C . GLY A 1 83 ? -1.551 27.109 5.266 1 66.75 83 GLY A C 1
ATOM 631 O O . GLY A 1 83 ? -1.126 28.25 5.363 1 66.75 83 GLY A O 1
ATOM 632 N N . GLN A 1 84 ? -2.775 26.75 5.488 1 70.88 84 GLN A N 1
ATOM 633 C CA . GLN A 1 84 ? -3.773 27.75 5.836 1 70.88 84 GLN A CA 1
ATOM 634 C C . GLN A 1 84 ? -3.498 28.344 7.215 1 70.88 84 GLN A C 1
ATOM 636 O O . GLN A 1 84 ? -3.6 29.562 7.406 1 70.88 84 GLN A O 1
ATOM 641 N N . GLU A 1 85 ? -3.252 27.516 8.172 1 69.75 85 GLU A N 1
ATOM 642 C CA . GLU A 1 85 ? -2.961 28 9.523 1 69.75 85 GLU A CA 1
ATOM 643 C C . GLU A 1 85 ? -1.715 28.875 9.539 1 69.75 85 GLU A C 1
ATOM 645 O O . GLU A 1 85 ? -1.693 29.922 10.195 1 69.75 85 GLU A O 1
ATOM 650 N N . LEU A 1 86 ? -0.673 28.469 8.859 1 65.19 86 LEU A N 1
ATOM 651 C CA . LEU A 1 86 ? 0.541 29.281 8.742 1 65.19 86 LEU A CA 1
ATOM 652 C C . LEU A 1 86 ? 0.238 30.625 8.109 1 65.19 86 LEU A C 1
ATOM 654 O O . LEU A 1 86 ? 0.746 31.656 8.562 1 65.19 86 LEU A O 1
ATOM 658 N N . ALA A 1 87 ? -0.569 30.672 7.137 1 70.56 87 ALA A N 1
ATOM 659 C CA . ALA A 1 87 ? -0.974 31.922 6.488 1 70.56 87 ALA A CA 1
ATOM 660 C C . ALA A 1 87 ? -1.712 32.812 7.465 1 70.56 87 ALA A C 1
ATOM 662 O O . ALA A 1 87 ? -1.474 34.031 7.492 1 70.56 87 ALA A O 1
ATOM 663 N N . ARG A 1 88 ? -2.564 32.25 8.242 1 73.12 88 ARG A N 1
ATOM 664 C CA . ARG A 1 88 ? -3.318 33 9.234 1 73.12 88 ARG A CA 1
ATOM 665 C C . ARG A 1 88 ? -2.391 33.594 10.289 1 73.12 88 ARG A C 1
ATOM 667 O O . ARG A 1 88 ? -2.537 34.75 10.672 1 73.12 88 ARG A O 1
ATOM 674 N N . LEU A 1 89 ? -1.485 32.812 10.82 1 65.25 89 LEU A N 1
ATOM 675 C CA . LEU A 1 89 ? -0.539 33.281 11.828 1 65.25 89 LEU A CA 1
ATOM 676 C C . LEU A 1 89 ? 0.357 34.375 11.281 1 65.25 89 LEU A C 1
ATOM 678 O O . LEU A 1 89 ? 0.624 35.375 11.977 1 65.25 89 LEU A O 1
ATOM 682 N N . LEU A 1 90 ? 0.786 34.219 10.039 1 64.31 90 LEU A N 1
ATOM 683 C CA . LEU A 1 90 ? 1.604 35.25 9.383 1 64.31 90 LEU A CA 1
ATOM 684 C C . LEU A 1 90 ? 0.83 36.562 9.234 1 64.31 90 LEU A C 1
ATOM 686 O O . LEU A 1 90 ? 1.389 37.625 9.414 1 64.31 90 LEU A O 1
ATOM 690 N N . GLN A 1 91 ? -0.44 36.469 8.922 1 71.5 91 GLN A N 1
ATOM 691 C CA . GLN A 1 91 ? -1.298 37.625 8.812 1 71.5 91 GLN A CA 1
ATOM 692 C C . GLN A 1 91 ? -1.447 38.344 10.156 1 71.5 91 GLN A C 1
ATOM 694 O O . GLN A 1 91 ? -1.428 39.562 10.234 1 71.5 91 GLN A O 1
ATOM 699 N N . ARG A 1 92 ? -1.581 37.594 11.188 1 67.81 92 ARG A N 1
ATOM 700 C CA . ARG A 1 92 ? -1.712 38.156 12.531 1 67.81 92 ARG A CA 1
ATOM 701 C C . ARG A 1 92 ? -0.417 38.844 12.961 1 67.81 92 ARG A C 1
ATOM 703 O O . ARG A 1 92 ? -0.446 39.906 13.562 1 67.81 92 ARG A O 1
ATOM 710 N N . VAL A 1 93 ? 0.678 38.156 12.75 1 64.06 93 VAL A N 1
ATOM 711 C CA . VAL A 1 93 ? 1.984 38.719 13.07 1 64.06 93 VAL A CA 1
ATOM 712 C C . VAL A 1 93 ? 2.18 40.031 12.305 1 64.06 93 VAL A C 1
ATOM 714 O O . VAL A 1 93 ? 2.67 41.031 12.867 1 64.06 93 VAL A O 1
ATOM 717 N N . ASP A 1 94 ? 1.881 39.906 11 1 66.06 94 ASP A N 1
ATOM 718 C CA . ASP A 1 94 ? 1.983 41.125 10.18 1 66.06 94 ASP A CA 1
ATOM 719 C C . ASP A 1 94 ? 1.131 42.25 10.75 1 66.06 94 ASP A C 1
ATOM 721 O O . ASP A 1 94 ? 1.562 43.406 10.781 1 66.06 94 ASP A O 1
ATOM 725 N N . ARG A 1 95 ? 0.032 41.969 11.234 1 71.62 95 ARG A N 1
ATOM 726 C CA . ARG A 1 95 ? -0.862 42.938 11.82 1 71.62 95 ARG A CA 1
ATOM 727 C C . ARG A 1 95 ? -0.262 43.531 13.094 1 71.62 95 ARG A C 1
ATOM 729 O O . ARG A 1 95 ? -0.341 44.75 13.32 1 71.62 95 ARG A O 1
ATOM 736 N N . VAL A 1 96 ? 0.326 42.688 13.812 1 60.94 96 VAL A N 1
ATOM 737 C CA . VAL A 1 96 ? 0.861 43.156 15.078 1 60.94 96 VAL A CA 1
ATOM 738 C C . VAL A 1 96 ? 2.135 43.969 14.836 1 60.94 96 VAL A C 1
ATOM 740 O O . VAL A 1 96 ? 2.365 44.969 15.492 1 60.94 96 VAL A O 1
ATOM 743 N N . LEU A 1 97 ? 2.801 43.406 13.914 1 59.16 97 LEU A N 1
ATOM 744 C CA . LEU A 1 97 ? 4.051 44.094 13.633 1 59.16 97 LEU A CA 1
ATOM 745 C C . LEU A 1 97 ? 3.812 45.281 12.719 1 59.16 97 LEU A C 1
ATOM 747 O O . LEU A 1 97 ? 4.594 46.25 12.719 1 59.16 97 LEU A O 1
ATOM 751 N N . GLY A 1 98 ? 3.078 45.156 11.766 1 57.56 98 GLY A N 1
ATOM 752 C CA . GLY A 1 98 ? 2.816 46.219 10.828 1 57.56 98 GLY A CA 1
ATOM 753 C C . GLY A 1 98 ? 2.102 47.406 11.469 1 57.56 98 GLY A C 1
ATOM 754 O O . GLY A 1 98 ? 1.896 48.438 10.82 1 57.56 98 GLY A O 1
ATOM 755 N N . ASP A 1 99 ? 1.234 47.156 12.43 1 48.78 99 ASP A N 1
ATOM 756 C CA . ASP A 1 99 ? 0.639 48.375 12.977 1 48.78 99 ASP A CA 1
ATOM 757 C C . ASP A 1 99 ? 1.705 49.281 13.586 1 48.78 99 ASP A C 1
ATOM 759 O O . ASP A 1 99 ? 1.423 50.406 13.953 1 48.78 99 ASP A O 1
ATOM 763 N N . ASP A 1 100 ? 3 48.875 13.797 1 37.81 100 ASP A N 1
ATOM 764 C CA . ASP A 1 100 ? 3.738 50.094 14.086 1 37.81 100 ASP A CA 1
ATOM 765 C C . ASP A 1 100 ? 4.105 50.844 12.789 1 37.81 100 ASP A C 1
ATOM 767 O O . ASP A 1 100 ? 4.434 50.188 11.789 1 37.81 100 ASP A O 1
ATOM 771 N N . MET B 1 1 ? -33.969 -6.578 9.844 1 25.89 1 MET B N 1
ATOM 772 C CA . MET B 1 1 ? -33.281 -6.852 8.586 1 25.89 1 MET B CA 1
ATOM 773 C C . MET B 1 1 ? -33.594 -5.785 7.547 1 25.89 1 MET B C 1
ATOM 775 O O . MET B 1 1 ? -32.781 -5.496 6.676 1 25.89 1 MET B O 1
ATOM 779 N N . SER B 1 2 ? -34.188 -5.145 6.742 1 38.75 2 SER B N 1
ATOM 780 C CA . SER B 1 2 ? -33.469 -5.711 5.598 1 38.75 2 SER B CA 1
ATOM 781 C C . SER B 1 2 ? -31.969 -5.691 5.82 1 38.75 2 SER B C 1
ATOM 783 O O . SER B 1 2 ? -31.359 -4.625 5.996 1 38.75 2 SER B O 1
ATOM 785 N N . GLU B 1 3 ? -31.266 -6.492 6.461 1 41.91 3 GLU B N 1
ATOM 786 C CA . GLU B 1 3 ? -29.844 -6.617 6.809 1 41.91 3 GLU B CA 1
ATOM 787 C C . GLU B 1 3 ? -28.953 -6.227 5.637 1 41.91 3 GLU B C 1
ATOM 789 O O . GLU B 1 3 ? -29.047 -6.816 4.555 1 41.91 3 GLU B O 1
ATOM 794 N N . SER B 1 4 ? -28.719 -4.883 5.285 1 48.19 4 SER B N 1
ATOM 795 C CA . SER B 1 4 ? -27.953 -4.336 4.176 1 48.19 4 SER B CA 1
ATOM 796 C C . SER B 1 4 ? -26.891 -5.324 3.699 1 48.19 4 SER B C 1
ATOM 798 O O . SER B 1 4 ? -26.062 -5.793 4.488 1 48.19 4 SER B O 1
ATOM 800 N N . ALA B 1 5 ? -27.188 -6.336 2.957 1 51.81 5 ALA B N 1
ATOM 801 C CA . ALA B 1 5 ? -26.359 -7.32 2.279 1 51.81 5 ALA B CA 1
ATOM 802 C C . ALA B 1 5 ? -24.922 -6.801 2.098 1 51.81 5 ALA B C 1
ATOM 804 O O . ALA B 1 5 ? -24.719 -5.602 1.895 1 51.81 5 ALA B O 1
ATOM 805 N N . PRO B 1 6 ? -23.984 -7.391 2.744 1 58.56 6 PRO B N 1
ATOM 806 C CA . PRO B 1 6 ? -22.609 -6.887 2.619 1 58.56 6 PRO B CA 1
ATOM 807 C C . PRO B 1 6 ? -22.281 -6.422 1.202 1 58.56 6 PRO B C 1
ATOM 809 O O . PRO B 1 6 ? -22.469 -7.172 0.243 1 58.56 6 PRO B O 1
ATOM 812 N N . ASN B 1 7 ? -22.422 -5.172 0.755 1 80.5 7 ASN B N 1
ATOM 813 C CA . ASN B 1 7 ? -22.266 -4.625 -0.589 1 80.5 7 ASN B CA 1
ATOM 814 C C . ASN B 1 7 ? -20.922 -5.02 -1.194 1 80.5 7 ASN B C 1
ATOM 816 O O . ASN B 1 7 ? -19.875 -4.719 -0.628 1 80.5 7 ASN B O 1
ATOM 820 N N . THR B 1 8 ? -21 -6.141 -1.827 1 91.12 8 THR B N 1
ATOM 821 C CA . THR B 1 8 ? -19.859 -6.621 -2.598 1 91.12 8 THR B CA 1
ATOM 822 C C . THR B 1 8 ? -19.734 -5.852 -3.906 1 91.12 8 THR B C 1
ATOM 824 O O . THR B 1 8 ? -20.734 -5.504 -4.535 1 91.12 8 THR B O 1
ATOM 827 N N . VAL B 1 9 ? -18.547 -5.465 -4.211 1 94.06 9 VAL B N 1
ATOM 828 C CA . VAL B 1 9 ? -18.234 -4.754 -5.445 1 94.06 9 VAL B CA 1
ATOM 829 C C . VAL B 1 9 ? -17.297 -5.59 -6.301 1 94.06 9 VAL B C 1
ATOM 831 O O . VAL B 1 9 ? -16.344 -6.188 -5.789 1 94.06 9 VAL B O 1
ATOM 834 N N . SER B 1 10 ? -17.625 -5.637 -7.566 1 95.81 10 SER B N 1
ATOM 835 C CA . SER B 1 10 ? -16.734 -6.324 -8.5 1 95.81 10 SER B CA 1
ATOM 836 C C . SER B 1 10 ? -15.648 -5.391 -9.016 1 95.81 10 SER B C 1
ATOM 838 O O . SER B 1 10 ? -15.938 -4.301 -9.516 1 95.81 10 SER B O 1
ATOM 840 N N . VAL B 1 11 ? -14.352 -5.867 -8.875 1 96.19 11 VAL B N 1
ATOM 841 C CA . VAL B 1 11 ? -13.242 -5.09 -9.406 1 96.19 11 VAL B CA 1
ATOM 842 C C . VAL B 1 11 ? -12.5 -5.91 -10.461 1 96.19 11 VAL B C 1
ATOM 844 O O . VAL B 1 11 ? -12.352 -7.125 -10.32 1 96.19 11 VAL B O 1
ATOM 847 N N . SER B 1 12 ? -12.094 -5.164 -11.492 1 96.12 12 SER B N 1
ATOM 848 C CA . SER B 1 12 ? -11.352 -5.805 -12.57 1 96.12 12 SER B CA 1
ATOM 849 C C . SER B 1 12 ? -9.852 -5.539 -12.445 1 96.12 12 SER B C 1
ATOM 851 O O . SER B 1 12 ? -9.422 -4.387 -12.445 1 96.12 12 SER B O 1
ATOM 853 N N . ILE B 1 13 ? -9.141 -6.656 -12.289 1 96.44 13 ILE B N 1
ATOM 854 C CA . ILE B 1 13 ? -7.691 -6.578 -12.188 1 96.44 13 ILE B CA 1
ATOM 855 C C . ILE B 1 13 ? -7.051 -7.473 -13.242 1 96.44 13 ILE B C 1
ATOM 857 O O . ILE B 1 13 ? -7.215 -8.695 -13.211 1 96.44 13 ILE B O 1
ATOM 861 N N . LEU B 1 14 ? -6.27 -6.934 -14.133 1 94.12 14 LEU B N 1
ATOM 862 C CA . LEU B 1 14 ? -5.664 -7.641 -15.258 1 94.12 14 LEU B CA 1
ATOM 863 C C . LEU B 1 14 ? -6.699 -8.5 -15.977 1 94.12 14 LEU B C 1
ATOM 865 O O . LEU B 1 14 ? -6.461 -9.688 -16.234 1 94.12 14 LEU B O 1
ATOM 869 N N . ASP B 1 15 ? -7.809 -7.883 -16.172 1 90.94 15 ASP B N 1
ATOM 870 C CA . ASP B 1 15 ? -8.891 -8.461 -16.969 1 90.94 15 ASP B CA 1
ATOM 871 C C . ASP B 1 15 ? -9.531 -9.641 -16.234 1 90.94 15 ASP B C 1
ATOM 873 O O . ASP B 1 15 ? -10.094 -10.531 -16.875 1 90.94 15 ASP B O 1
ATOM 877 N N . ARG B 1 16 ? -9.297 -9.773 -15 1 94.5 16 ARG B N 1
ATOM 878 C CA . ARG B 1 16 ? -9.977 -10.727 -14.125 1 94.5 16 ARG B CA 1
ATOM 879 C C . ARG B 1 16 ? -10.859 -10.008 -13.109 1 94.5 16 ARG B C 1
ATOM 881 O O . ARG B 1 16 ? -10.469 -8.977 -12.562 1 94.5 16 ARG B O 1
ATOM 888 N N . ASP B 1 17 ? -11.984 -10.586 -12.883 1 95.88 17 ASP B N 1
ATOM 889 C CA . ASP B 1 17 ? -12.922 -9.953 -11.961 1 95.88 17 ASP B CA 1
ATOM 890 C C . ASP B 1 17 ? -12.828 -10.578 -10.57 1 95.88 17 ASP B C 1
ATOM 892 O O . ASP B 1 17 ? -12.789 -11.805 -10.43 1 95.88 17 ASP B O 1
ATOM 896 N N . TYR B 1 18 ? -12.773 -9.711 -9.539 1 94.19 18 TYR B N 1
ATOM 897 C CA . TYR B 1 18 ? -12.734 -10.109 -8.133 1 94.19 18 TYR B CA 1
ATOM 898 C C . TYR B 1 18 ? -13.875 -9.469 -7.352 1 94.19 18 TYR B C 1
ATOM 900 O O . TYR B 1 18 ? -14.133 -8.273 -7.484 1 94.19 18 TYR B O 1
ATOM 908 N N . LEU B 1 19 ? -14.586 -10.25 -6.598 1 93.62 19 LEU B N 1
ATOM 909 C CA . LEU B 1 19 ? -15.617 -9.727 -5.715 1 93.62 19 LEU B CA 1
ATOM 910 C C . LEU B 1 19 ? -15.039 -9.359 -4.352 1 93.62 19 LEU B C 1
ATOM 912 O O . LEU B 1 19 ? -14.406 -10.195 -3.697 1 93.62 19 LEU B O 1
ATOM 916 N N . VAL B 1 20 ? -15.234 -8.125 -4.004 1 92.5 20 VAL B N 1
ATOM 917 C CA . VAL B 1 20 ? -14.648 -7.625 -2.764 1 92.5 20 VAL B CA 1
ATOM 918 C C . VAL B 1 20 ? -15.727 -6.973 -1.905 1 92.5 20 VAL B C 1
ATOM 920 O O . VAL B 1 20 ? -16.594 -6.258 -2.42 1 92.5 20 VAL B O 1
ATOM 923 N N . ALA B 1 21 ? -15.648 -7.328 -0.605 1 89.69 21 ALA B N 1
ATOM 924 C CA . ALA B 1 21 ? -16.578 -6.672 0.317 1 89.69 21 ALA B CA 1
ATOM 925 C C . ALA B 1 21 ? -16.281 -5.18 0.429 1 89.69 21 ALA B C 1
ATOM 927 O O . ALA B 1 21 ? -15.109 -4.777 0.506 1 89.69 21 ALA B O 1
ATOM 928 N N . CYS B 1 22 ? -17.281 -4.34 0.338 1 91.75 22 CYS B N 1
ATOM 929 C CA . CYS B 1 22 ? -17.094 -2.893 0.376 1 91.75 22 CYS B CA 1
ATOM 930 C C . CYS B 1 22 ? -18.109 -2.244 1.315 1 91.75 22 CYS B C 1
ATOM 932 O O . CYS B 1 22 ? -19.312 -2.316 1.082 1 91.75 22 CYS B O 1
ATOM 934 N N . PRO B 1 23 ? -17.578 -1.671 2.4 1 86.5 23 PRO B N 1
ATOM 935 C CA . PRO B 1 23 ? -18.5 -0.917 3.254 1 86.5 23 PRO B CA 1
ATOM 936 C C . PRO B 1 23 ? -19.219 0.209 2.506 1 86.5 23 PRO B C 1
ATOM 938 O O . PRO B 1 23 ? -18.703 0.696 1.491 1 86.5 23 PRO B O 1
ATOM 941 N N . PRO B 1 24 ? -20.312 0.57 3.088 1 88.56 24 PRO B N 1
ATOM 942 C CA . PRO B 1 24 ? -21.047 1.67 2.451 1 88.56 24 PRO B CA 1
ATOM 943 C C . PRO B 1 24 ? -20.219 2.951 2.357 1 88.56 24 PRO B C 1
ATOM 945 O O . PRO B 1 24 ? -19.5 3.295 3.297 1 88.56 24 PRO B O 1
ATOM 948 N N . GLY B 1 25 ? -20.188 3.625 1.186 1 89.5 25 GLY B N 1
ATOM 949 C CA . GLY B 1 25 ? -19.5 4.895 0.995 1 89.5 25 GLY B 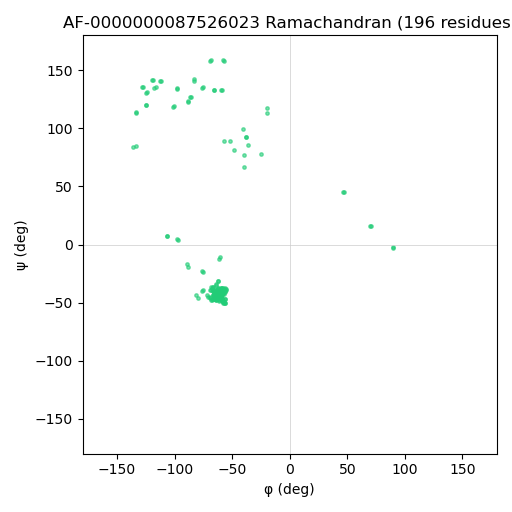CA 1
ATOM 950 C C . GLY B 1 25 ? -18.047 4.738 0.567 1 89.5 25 GLY B C 1
ATOM 951 O O . GLY B 1 25 ? -17.359 5.727 0.303 1 89.5 25 GLY B O 1
ATOM 952 N N . GLU B 1 26 ? -17.609 3.477 0.486 1 89.81 26 GLU B N 1
ATOM 953 C CA . GLU B 1 26 ? -16.203 3.256 0.172 1 89.81 26 GLU B CA 1
ATOM 954 C C . GLU B 1 26 ? -16.031 2.75 -1.257 1 89.81 26 GLU B C 1
ATOM 956 O O . GLU B 1 26 ? -14.914 2.422 -1.674 1 89.81 26 GLU B O 1
ATOM 961 N N . ARG B 1 27 ? -17.062 2.742 -1.958 1 93.44 27 ARG B N 1
ATOM 962 C CA . ARG B 1 27 ? -17.047 2.166 -3.299 1 93.44 27 ARG B CA 1
ATOM 963 C C . ARG B 1 27 ? -16.062 2.908 -4.199 1 93.44 27 ARG B C 1
ATOM 965 O O . ARG B 1 27 ? -15.258 2.283 -4.895 1 93.44 27 ARG B O 1
ATOM 972 N N . GLU B 1 28 ? -16.141 4.207 -4.195 1 94.38 28 GLU B N 1
ATOM 973 C CA . GLU B 1 28 ? -15.266 5 -5.055 1 94.38 28 GLU B CA 1
ATOM 974 C C . GLU B 1 28 ? -13.797 4.797 -4.691 1 94.38 28 GLU B C 1
ATOM 976 O O . GLU B 1 28 ? -12.945 4.68 -5.57 1 94.38 28 GLU B O 1
ATOM 981 N N . ALA B 1 29 ? -13.539 4.773 -3.416 1 93.69 29 ALA B N 1
ATOM 982 C CA . ALA B 1 29 ? -12.172 4.562 -2.945 1 93.69 29 ALA B CA 1
ATOM 983 C C . ALA B 1 29 ? -11.664 3.186 -3.348 1 93.69 29 ALA B C 1
ATOM 985 O O . ALA B 1 29 ? -10.5 3.035 -3.732 1 93.69 29 ALA B O 1
ATOM 986 N N . LEU B 1 30 ? -12.531 2.197 -3.252 1 95.56 30 LEU B N 1
ATOM 987 C CA . LEU B 1 30 ? -12.18 0.838 -3.646 1 95.56 30 LEU B CA 1
ATOM 988 C C . LEU B 1 30 ? -11.867 0.768 -5.137 1 95.56 30 LEU B C 1
ATOM 990 O O . LEU B 1 30 ? -10.883 0.144 -5.539 1 95.56 30 LEU B O 1
ATOM 994 N N . LEU B 1 31 ? -12.648 1.413 -5.934 1 96.44 31 LEU B N 1
ATOM 995 C CA . LEU B 1 31 ? -12.445 1.407 -7.379 1 96.44 31 LEU B CA 1
ATOM 996 C C . LEU B 1 31 ? -11.156 2.133 -7.75 1 96.44 31 LEU B C 1
ATOM 998 O O . LEU B 1 31 ? -10.438 1.708 -8.664 1 96.44 31 LEU B O 1
ATOM 1002 N N . ALA B 1 32 ? -10.859 3.139 -7.07 1 96.56 32 ALA B N 1
ATOM 1003 C CA . ALA B 1 32 ? -9.617 3.867 -7.293 1 96.56 32 ALA B CA 1
ATOM 1004 C C . ALA B 1 32 ? -8.406 3.004 -6.941 1 96.56 32 ALA B C 1
ATOM 1006 O O . ALA B 1 32 ? -7.41 2.998 -7.668 1 96.56 32 ALA B O 1
ATOM 1007 N N . ALA B 1 33 ? -8.547 2.33 -5.863 1 97.06 33 ALA B N 1
ATOM 1008 C CA . ALA B 1 33 ? -7.484 1.411 -5.461 1 97.06 33 ALA B CA 1
ATOM 1009 C C . ALA B 1 33 ? -7.281 0.319 -6.508 1 97.06 33 ALA B C 1
ATOM 1011 O O . ALA B 1 33 ? -6.145 -0.037 -6.828 1 97.06 33 ALA B O 1
ATOM 1012 N N . ALA B 1 34 ? -8.398 -0.184 -6.98 1 97.81 34 ALA B N 1
ATOM 1013 C CA . ALA B 1 34 ? -8.336 -1.217 -8.008 1 97.81 34 ALA B CA 1
ATOM 1014 C C . ALA B 1 34 ? -7.648 -0.698 -9.266 1 97.81 34 ALA B C 1
ATOM 1016 O O . ALA B 1 34 ? -6.852 -1.409 -9.891 1 97.81 34 ALA B O 1
ATOM 1017 N N . ARG B 1 35 ? -7.938 0.478 -9.656 1 97.44 35 ARG B N 1
ATOM 1018 C CA . ARG B 1 35 ? -7.309 1.086 -10.828 1 97.44 35 ARG B CA 1
ATOM 1019 C C . ARG B 1 35 ? -5.809 1.25 -10.617 1 97.44 35 ARG B C 1
ATOM 1021 O O . ARG B 1 35 ? -5.016 0.974 -11.516 1 97.44 35 ARG B O 1
ATOM 1028 N N . LEU B 1 36 ? -5.449 1.736 -9.469 1 97.31 36 LEU B N 1
ATOM 1029 C CA . LEU B 1 36 ? -4.035 1.881 -9.133 1 97.31 36 LEU B CA 1
ATOM 1030 C C . LEU B 1 36 ? -3.314 0.541 -9.219 1 97.31 36 LEU B C 1
ATOM 1032 O O . LEU B 1 36 ? -2.252 0.444 -9.836 1 97.31 36 LEU B O 1
ATOM 1036 N N . LEU B 1 37 ? -3.918 -0.454 -8.562 1 98 37 LEU B N 1
ATOM 1037 C CA . LEU B 1 37 ? -3.318 -1.783 -8.57 1 98 37 LEU B CA 1
ATOM 1038 C C . LEU B 1 37 ? -3.189 -2.309 -10 1 98 37 LEU B C 1
ATOM 1040 O O . LEU B 1 37 ? -2.137 -2.824 -10.383 1 98 37 LEU B O 1
ATOM 1044 N N . ASP B 1 38 ? -4.223 -2.184 -10.797 1 97.94 38 ASP B N 1
ATOM 1045 C CA . ASP B 1 38 ? -4.219 -2.627 -12.188 1 97.94 38 ASP B CA 1
ATOM 1046 C C . ASP B 1 38 ? -3.082 -1.97 -12.969 1 97.94 38 ASP B C 1
ATOM 1048 O O . ASP B 1 38 ? -2.352 -2.645 -13.695 1 97.94 38 ASP B O 1
ATOM 1052 N N . THR B 1 39 ? -2.965 -0.722 -12.797 1 97.56 39 THR B N 1
ATOM 1053 C CA . THR B 1 39 ? -1.921 0.043 -13.469 1 97.56 39 THR B CA 1
ATOM 1054 C C . THR B 1 39 ? -0.538 -0.452 -13.062 1 97.56 39 THR B C 1
ATOM 1056 O O . THR B 1 39 ? 0.329 -0.667 -13.914 1 97.56 39 THR B O 1
ATOM 1059 N N . ARG B 1 40 ? -0.319 -0.669 -11.789 1 97 40 ARG B N 1
ATOM 1060 C CA . ARG B 1 40 ? 0.973 -1.112 -11.273 1 97 40 ARG B CA 1
ATOM 1061 C C . ARG B 1 40 ? 1.318 -2.506 -11.789 1 97 40 ARG B C 1
ATOM 1063 O O . ARG B 1 40 ? 2.471 -2.779 -12.133 1 97 40 ARG B O 1
ATOM 1070 N N . LEU B 1 41 ? 0.323 -3.328 -11.789 1 97.44 41 LEU B N 1
ATOM 1071 C CA . LEU B 1 41 ? 0.539 -4.684 -12.281 1 97.44 41 LEU B CA 1
ATOM 1072 C C . LEU B 1 41 ? 0.876 -4.676 -13.766 1 97.44 41 LEU B C 1
ATOM 1074 O O . LEU B 1 41 ? 1.781 -5.387 -14.211 1 97.44 41 LEU B O 1
ATOM 1078 N N . ARG B 1 42 ? 0.202 -3.881 -14.5 1 96.56 42 ARG B N 1
ATOM 1079 C CA . ARG B 1 42 ? 0.463 -3.783 -15.938 1 96.56 42 ARG B CA 1
ATOM 1080 C C . ARG B 1 42 ? 1.859 -3.23 -16.203 1 96.56 42 ARG B C 1
ATOM 1082 O O . ARG B 1 42 ? 2.568 -3.719 -17.078 1 96.56 42 ARG B O 1
ATOM 1089 N N . ASP B 1 43 ? 2.223 -2.242 -15.5 1 96.5 43 ASP B N 1
ATOM 1090 C CA . ASP B 1 43 ? 3.561 -1.672 -15.617 1 96.5 43 ASP B CA 1
ATOM 1091 C C . ASP B 1 43 ? 4.633 -2.717 -15.312 1 96.5 43 ASP B C 1
ATOM 1093 O O . ASP B 1 43 ? 5.621 -2.832 -16.047 1 96.5 43 ASP B O 1
ATOM 1097 N N . MET B 1 44 ? 4.453 -3.412 -14.219 1 95 44 MET B N 1
ATOM 1098 C CA . MET B 1 44 ? 5.418 -4.426 -13.805 1 95 44 MET B CA 1
ATOM 1099 C C . MET B 1 44 ? 5.5 -5.547 -14.836 1 95 44 MET B C 1
ATOM 1101 O O . MET B 1 44 ? 6.574 -6.102 -15.07 1 95 44 MET B O 1
ATOM 1105 N N . ARG B 1 45 ? 4.359 -5.945 -15.328 1 93.88 45 ARG B N 1
ATOM 1106 C CA . ARG B 1 45 ? 4.312 -7 -16.328 1 93.88 45 ARG B CA 1
ATOM 1107 C C . ARG B 1 45 ? 5.129 -6.625 -17.562 1 93.88 45 ARG B C 1
ATOM 1109 O O . ARG B 1 45 ? 5.738 -7.488 -18.203 1 93.88 45 ARG B O 1
ATOM 1116 N N . GLN B 1 46 ? 5.074 -5.363 -17.906 1 93.31 46 GLN B N 1
ATOM 1117 C CA . GLN B 1 46 ? 5.832 -4.887 -19.062 1 93.31 46 GLN B CA 1
ATOM 1118 C C . GLN B 1 46 ? 7.332 -5.07 -18.859 1 93.31 46 GLN B C 1
ATOM 1120 O O . GLN B 1 46 ? 8.078 -5.27 -19.812 1 93.31 46 GLN B O 1
ATOM 1125 N N . HIS B 1 47 ? 7.754 -4.984 -17.625 1 89.69 47 HIS B N 1
ATOM 1126 C CA . HIS B 1 47 ? 9.164 -5.102 -17.281 1 89.69 47 HIS B CA 1
ATOM 1127 C C . HIS B 1 47 ? 9.555 -6.555 -17.031 1 89.69 47 HIS B C 1
ATOM 1129 O O . HIS B 1 47 ? 10.742 -6.891 -17 1 89.69 47 HIS B O 1
ATOM 1135 N N . ASN B 1 48 ? 8.578 -7.324 -16.781 1 87.94 48 ASN B N 1
ATOM 1136 C CA . ASN B 1 48 ? 8.734 -8.75 -16.531 1 87.94 48 ASN B CA 1
ATOM 1137 C C . ASN B 1 48 ? 7.715 -9.578 -17.312 1 87.94 48 ASN B C 1
ATOM 1139 O O . ASN B 1 48 ? 6.797 -10.156 -16.719 1 87.94 48 ASN B O 1
ATOM 1143 N N . ARG B 1 49 ? 7.93 -9.914 -18.484 1 86.25 49 ARG B N 1
ATOM 1144 C CA . ARG B 1 49 ? 6.941 -10.516 -19.375 1 86.25 49 ARG B CA 1
ATOM 1145 C C . ARG B 1 49 ? 6.723 -11.984 -19.031 1 86.25 49 ARG B C 1
ATOM 1147 O O . ARG B 1 49 ? 5.629 -12.516 -19.219 1 86.25 49 ARG B O 1
ATOM 1154 N N . SER B 1 50 ? 7.703 -12.539 -18.406 1 90.56 50 SER B N 1
ATOM 1155 C CA . SER B 1 50 ? 7.605 -13.977 -18.172 1 90.56 50 SER B CA 1
ATOM 1156 C C . SER B 1 50 ? 7.098 -14.273 -16.766 1 90.56 50 SER B C 1
ATOM 1158 O O . SER B 1 50 ? 6.828 -15.422 -16.422 1 90.56 50 SER B O 1
ATOM 1160 N N . ALA B 1 51 ? 6.75 -13.352 -16.047 1 90.62 51 ALA B N 1
ATOM 1161 C CA . ALA B 1 51 ? 6.375 -13.578 -14.648 1 90.62 51 ALA B CA 1
ATOM 1162 C C . ALA B 1 51 ? 4.922 -14.023 -14.539 1 90.62 51 ALA B C 1
ATOM 1164 O O . ALA B 1 51 ? 4.055 -13.539 -15.266 1 90.62 51 ALA B O 1
ATOM 1165 N N . THR B 1 52 ? 4.668 -14.93 -13.664 1 93.5 52 THR B N 1
ATOM 1166 C CA . THR B 1 52 ? 3.301 -15.328 -13.336 1 93.5 52 THR B CA 1
ATOM 1167 C C . THR B 1 52 ? 2.566 -14.203 -12.617 1 93.5 52 THR B C 1
ATOM 1169 O O . THR B 1 52 ? 3.197 -13.305 -12.047 1 93.5 52 THR B O 1
ATOM 1172 N N . LEU B 1 53 ? 1.268 -14.219 -12.641 1 93.31 53 LEU B N 1
ATOM 1173 C CA . LEU B 1 53 ? 0.477 -13.211 -11.938 1 93.31 53 LEU B CA 1
ATOM 1174 C C . LEU B 1 53 ? 0.77 -13.234 -10.445 1 93.31 53 LEU B C 1
ATOM 1176 O O . LEU B 1 53 ? 0.79 -12.188 -9.789 1 93.31 53 LEU B O 1
ATOM 1180 N N . GLU B 1 54 ? 0.961 -14.43 -9.969 1 94.38 54 GLU B N 1
ATOM 1181 C CA . GLU B 1 54 ? 1.303 -14.586 -8.555 1 94.38 54 GLU B CA 1
ATOM 1182 C C . GLU B 1 54 ? 2.559 -13.789 -8.203 1 94.38 54 GLU B C 1
ATOM 1184 O O . GLU B 1 54 ? 2.557 -13.008 -7.254 1 94.38 54 GLU B O 1
ATOM 1189 N N . ARG B 1 55 ? 3.561 -13.969 -8.961 1 94.25 55 ARG B N 1
ATOM 1190 C CA . ARG B 1 55 ? 4.824 -13.281 -8.719 1 94.25 55 ARG B CA 1
ATOM 1191 C C . ARG B 1 55 ? 4.664 -11.773 -8.883 1 94.25 55 ARG B C 1
ATOM 1193 O O . ARG B 1 55 ? 5.18 -11 -8.078 1 94.25 55 ARG B O 1
ATOM 1200 N N . LEU B 1 56 ? 3.986 -11.367 -9.922 1 96.06 56 LEU B N 1
ATOM 1201 C CA . LEU B 1 56 ? 3.732 -9.953 -10.18 1 96.06 56 LEU B CA 1
ATOM 1202 C C . LEU B 1 56 ? 3.002 -9.312 -9 1 96.06 56 LEU B C 1
ATOM 1204 O O . LEU B 1 56 ? 3.389 -8.242 -8.531 1 96.06 56 LEU B O 1
ATOM 1208 N N . ALA B 1 57 ? 1.946 -10 -8.562 1 97.06 57 ALA B N 1
ATOM 1209 C CA . ALA B 1 57 ? 1.133 -9.492 -7.461 1 97.06 57 ALA B CA 1
ATOM 1210 C C . ALA B 1 57 ? 1.966 -9.328 -6.191 1 97.06 57 ALA B C 1
ATOM 1212 O O . ALA B 1 57 ? 1.824 -8.336 -5.469 1 97.06 57 ALA B O 1
ATOM 1213 N N . ILE B 1 58 ? 2.838 -10.227 -5.949 1 97.38 58 ILE B N 1
ATOM 1214 C CA . ILE B 1 58 ? 3.693 -10.188 -4.766 1 97.38 58 ILE B CA 1
ATOM 1215 C C . ILE B 1 58 ? 4.645 -8.992 -4.855 1 97.38 58 ILE B C 1
ATOM 1217 O O . ILE B 1 58 ? 4.824 -8.266 -3.879 1 97.38 58 ILE B O 1
ATOM 1221 N N . MET B 1 59 ? 5.199 -8.773 -5.965 1 96.81 59 MET B N 1
ATOM 1222 C CA . MET B 1 59 ? 6.152 -7.684 -6.148 1 96.81 59 MET B CA 1
ATOM 1223 C C . MET B 1 59 ? 5.465 -6.328 -5.992 1 96.81 59 MET B C 1
ATOM 1225 O O . MET B 1 59 ? 6 -5.43 -5.344 1 96.81 59 MET B O 1
ATOM 1229 N N . VAL B 1 60 ? 4.332 -6.266 -6.598 1 97.69 60 VAL B N 1
ATOM 1230 C CA . VAL B 1 60 ? 3.59 -5.012 -6.508 1 97.69 60 VAL B CA 1
ATOM 1231 C C . VAL B 1 60 ? 3.152 -4.777 -5.062 1 97.69 60 VAL B C 1
ATOM 1233 O O . VAL B 1 60 ? 3.252 -3.66 -4.551 1 97.69 60 VAL B O 1
ATOM 1236 N N . ALA B 1 61 ? 2.621 -5.824 -4.414 1 98.25 61 ALA B N 1
ATOM 1237 C CA . ALA B 1 61 ? 2.219 -5.734 -3.016 1 98.25 61 ALA B CA 1
ATOM 1238 C C . ALA B 1 61 ? 3.393 -5.324 -2.131 1 98.25 61 ALA B C 1
ATOM 1240 O O . ALA B 1 61 ? 3.232 -4.516 -1.213 1 98.25 61 ALA B O 1
ATOM 1241 N N . LEU B 1 62 ? 4.531 -5.859 -2.418 1 97.38 62 LEU B N 1
ATOM 1242 C CA . LEU B 1 62 ? 5.734 -5.527 -1.665 1 97.38 62 LEU B CA 1
ATOM 1243 C C . LEU B 1 62 ? 6.078 -4.051 -1.812 1 97.38 62 LEU B C 1
ATOM 1245 O O . LEU B 1 62 ? 6.395 -3.381 -0.825 1 97.38 62 LEU B O 1
ATOM 1249 N N . ASN B 1 63 ? 6.051 -3.6 -3.01 1 95.88 63 ASN B N 1
ATOM 1250 C CA . ASN B 1 63 ? 6.305 -2.188 -3.275 1 95.88 63 ASN B CA 1
ATOM 1251 C C . ASN B 1 63 ? 5.293 -1.291 -2.568 1 95.88 63 ASN B C 1
ATOM 1253 O O . ASN B 1 63 ? 5.66 -0.262 -1.998 1 95.88 63 ASN B O 1
ATOM 1257 N N . LEU B 1 64 ? 4.031 -1.677 -2.645 1 96.81 64 LEU B N 1
ATOM 1258 C CA . LEU B 1 64 ? 2.982 -0.918 -1.973 1 96.81 64 LEU B CA 1
ATOM 1259 C C . LEU B 1 64 ? 3.189 -0.922 -0.462 1 96.81 64 LEU B C 1
ATOM 1261 O O . LEU B 1 64 ? 2.965 0.092 0.202 1 96.81 64 LEU B O 1
ATOM 1265 N N . ALA B 1 65 ? 3.562 -2.027 0.089 1 96.94 65 ALA B N 1
ATOM 1266 C CA . ALA B 1 65 ? 3.877 -2.129 1.512 1 96.94 65 ALA B CA 1
ATOM 1267 C C . ALA B 1 65 ? 5.031 -1.2 1.886 1 96.94 65 ALA B C 1
ATOM 1269 O O . ALA B 1 65 ? 4.996 -0.549 2.932 1 96.94 65 ALA B O 1
ATOM 1270 N N . HIS B 1 66 ? 6.051 -1.153 1.075 1 94.38 66 HIS B N 1
ATOM 1271 C CA . HIS B 1 66 ? 7.18 -0.257 1.283 1 94.38 66 HIS B CA 1
ATOM 1272 C C . HIS B 1 66 ? 6.73 1.199 1.326 1 94.38 66 HIS B C 1
ATOM 1274 O O . HIS B 1 66 ? 7.129 1.951 2.219 1 94.38 66 HIS B O 1
ATOM 1280 N N . GLU B 1 67 ? 5.898 1.584 0.368 1 92.25 67 GLU B N 1
ATOM 1281 C CA . GLU B 1 67 ? 5.371 2.941 0.283 1 92.25 67 GLU B CA 1
ATOM 1282 C C . GLU B 1 67 ? 4.539 3.289 1.515 1 92.25 67 GLU B C 1
ATOM 1284 O O . GLU B 1 67 ? 4.625 4.402 2.035 1 92.25 67 GLU B O 1
ATOM 1289 N N . GLN B 1 68 ? 3.748 2.332 1.927 1 91.88 68 GLN B N 1
ATOM 1290 C CA . GLN B 1 68 ? 2.938 2.533 3.123 1 91.88 68 GLN B CA 1
ATOM 1291 C C . GLN B 1 68 ? 3.814 2.836 4.336 1 91.88 68 GLN B C 1
ATOM 1293 O O . GLN B 1 68 ? 3.494 3.719 5.133 1 91.88 68 GLN B O 1
ATOM 1298 N N . GLN B 1 69 ? 4.871 2.129 4.469 1 91.38 69 GLN B N 1
ATOM 1299 C CA . GLN B 1 69 ? 5.785 2.309 5.594 1 91.38 69 GLN B CA 1
ATOM 1300 C C . GLN B 1 69 ? 6.473 3.67 5.531 1 91.38 69 GLN B C 1
ATOM 1302 O O . GLN B 1 69 ? 6.672 4.32 6.559 1 91.38 69 GLN B O 1
ATOM 1307 N N . GLN B 1 70 ? 6.848 4.066 4.316 1 87.56 70 GLN B N 1
ATOM 1308 C CA . GLN B 1 70 ? 7.5 5.359 4.137 1 87.56 70 GLN B CA 1
ATOM 1309 C C . GLN B 1 70 ? 6.562 6.504 4.52 1 87.56 70 GLN B C 1
ATOM 1311 O O . GLN B 1 70 ? 6.984 7.473 5.156 1 87.56 70 GLN B O 1
ATOM 1316 N N . HIS B 1 71 ? 5.324 6.41 4.102 1 84.81 71 HIS B N 1
ATOM 1317 C CA . HIS B 1 71 ? 4.344 7.438 4.426 1 84.81 71 HIS B CA 1
ATOM 1318 C C . HIS B 1 71 ? 4.113 7.523 5.934 1 84.81 71 HIS B C 1
ATOM 1320 O O . HIS B 1 71 ? 3.982 8.617 6.484 1 84.81 71 HIS B O 1
ATOM 1326 N N . SER B 1 72 ? 4.027 6.391 6.539 1 83.44 72 SER B N 1
ATOM 1327 C CA . SER B 1 72 ? 3.82 6.367 7.98 1 83.44 72 SER B CA 1
ATOM 1328 C C . SER B 1 72 ? 4.98 7.027 8.719 1 83.44 72 SER B C 1
ATOM 1330 O O . SER B 1 72 ? 4.77 7.797 9.656 1 83.44 72 SER B O 1
ATOM 1332 N N . ALA B 1 73 ? 6.172 6.824 8.211 1 82.38 73 ALA B N 1
ATOM 1333 C CA . ALA B 1 73 ? 7.359 7.418 8.812 1 82.38 73 ALA B CA 1
ATOM 1334 C C . ALA B 1 73 ? 7.371 8.93 8.625 1 82.38 73 ALA B C 1
ATOM 1336 O O . ALA B 1 73 ? 7.73 9.68 9.539 1 82.38 73 ALA B O 1
ATOM 1337 N N . ARG B 1 74 ? 6.965 9.383 7.516 1 78.5 74 ARG B N 1
ATOM 1338 C CA . ARG B 1 74 ? 6.926 10.805 7.203 1 78.5 74 ARG B CA 1
ATOM 1339 C C . ARG B 1 74 ? 5.855 11.516 8.023 1 78.5 74 ARG B C 1
ATOM 1341 O O . ARG B 1 74 ? 6.082 12.625 8.523 1 78.5 74 ARG B O 1
ATOM 1348 N N . ALA B 1 75 ? 4.719 10.898 8.062 1 75.75 75 ALA B N 1
ATOM 1349 C CA . ALA B 1 75 ? 3.629 11.477 8.844 1 75.75 75 ALA B CA 1
ATOM 1350 C C . ALA B 1 75 ? 4.043 11.672 10.297 1 75.75 75 ALA B C 1
ATOM 1352 O O . ALA B 1 75 ? 3.725 12.688 10.914 1 75.75 75 ALA B O 1
ATOM 1353 N N . ASP B 1 76 ? 4.773 10.719 10.75 1 75.19 76 ASP B N 1
ATOM 1354 C CA . ASP B 1 76 ? 5.262 10.805 12.117 1 75.19 76 ASP B CA 1
ATOM 1355 C C . ASP B 1 76 ? 6.27 11.938 12.273 1 75.19 76 ASP B C 1
ATOM 1357 O O . ASP B 1 76 ? 6.234 12.672 13.266 1 75.19 76 ASP B O 1
ATOM 1361 N N . ALA B 1 77 ? 7.043 12.102 11.273 1 75.44 77 ALA B N 1
ATOM 1362 C CA . ALA B 1 77 ? 8.062 13.148 11.297 1 75.44 77 ALA B CA 1
ATOM 1363 C C . ALA B 1 77 ? 7.43 14.531 11.195 1 75.44 77 ALA B C 1
ATOM 1365 O O . ALA B 1 77 ? 7.805 15.453 11.93 1 75.44 77 ALA B O 1
ATOM 1366 N N . VAL B 1 78 ? 6.516 14.703 10.328 1 71.44 78 VAL B N 1
ATOM 1367 C CA . VAL B 1 78 ? 5.84 15.977 10.102 1 71.44 78 VAL B CA 1
ATOM 1368 C C . VAL B 1 78 ? 5.051 16.375 11.352 1 71.44 78 VAL B C 1
ATOM 1370 O O . VAL B 1 78 ? 5.102 17.531 11.781 1 71.44 78 VAL B O 1
ATOM 1373 N N . SER B 1 79 ? 4.363 15.391 11.789 1 73.44 79 SER B N 1
ATOM 1374 C CA . SER B 1 79 ? 3.621 15.656 13.016 1 73.44 79 SER B CA 1
ATOM 1375 C C . SER B 1 79 ? 4.547 16.125 14.133 1 73.44 79 SER B C 1
ATOM 1377 O O . SER B 1 79 ? 4.207 17.047 14.883 1 73.44 79 SER B O 1
ATOM 1379 N N . GLY B 1 80 ? 5.629 15.445 14.094 1 70.56 80 GLY B N 1
ATOM 1380 C CA . GLY B 1 80 ? 6.617 15.867 15.078 1 70.56 80 GLY B CA 1
ATOM 1381 C C . GLY B 1 80 ? 7.117 17.281 14.852 1 70.56 80 GLY B C 1
ATOM 1382 O O . GLY B 1 80 ? 7.199 18.078 15.789 1 70.56 80 GLY B O 1
ATOM 1383 N N . ASP B 1 81 ? 7.43 17.656 13.617 1 71.88 81 ASP B N 1
ATOM 1384 C CA . ASP B 1 81 ? 7.941 18.969 13.266 1 71.88 81 ASP B CA 1
ATOM 1385 C C . ASP B 1 81 ? 6.891 20.047 13.508 1 71.88 81 ASP B C 1
ATOM 1387 O O . ASP B 1 81 ? 7.195 21.109 14.055 1 71.88 81 ASP B O 1
ATOM 1391 N N . VAL B 1 82 ? 5.734 19.75 13.07 1 69.38 82 VAL B N 1
ATOM 1392 C CA . VAL B 1 82 ? 4.637 20.688 13.266 1 69.38 82 VAL B CA 1
ATOM 1393 C C . VAL B 1 82 ? 4.402 20.906 14.758 1 69.38 82 VAL B C 1
ATOM 1395 O O . VAL B 1 82 ? 4.184 22.047 15.203 1 69.38 82 VAL B O 1
ATOM 1398 N N . GLY B 1 83 ? 4.438 19.797 15.414 1 66.75 83 GLY B N 1
ATOM 1399 C CA . GLY B 1 83 ? 4.312 19.906 16.859 1 66.75 83 GLY B CA 1
ATOM 1400 C C . GLY B 1 83 ? 5.383 20.797 17.484 1 66.75 83 GLY B C 1
ATOM 1401 O O . GLY B 1 83 ? 5.09 21.625 18.328 1 66.75 83 GLY B O 1
ATOM 1402 N N . GLN B 1 84 ? 6.57 20.609 17 1 71 84 GLN B N 1
ATOM 1403 C CA . GLN B 1 84 ? 7.684 21.406 17.516 1 71 84 GLN B CA 1
ATOM 1404 C C . GLN B 1 84 ? 7.539 22.875 17.125 1 71 84 GLN B C 1
ATOM 1406 O O . GLN B 1 84 ? 7.773 23.766 17.953 1 71 84 GLN B O 1
ATOM 1411 N N . GLU B 1 85 ? 7.262 23.125 15.891 1 69.81 85 GLU B N 1
ATOM 1412 C CA . GLU B 1 85 ? 7.086 24.5 15.43 1 69.81 85 GLU B CA 1
ATOM 1413 C C . GLU B 1 85 ? 5.941 25.188 16.172 1 69.81 85 GLU B C 1
ATOM 1415 O O . GLU B 1 85 ? 6.062 26.359 16.562 1 69.81 85 GLU B O 1
ATOM 1420 N N . LEU B 1 86 ? 4.828 24.531 16.328 1 65.38 86 LEU B N 1
ATOM 1421 C CA . LEU B 1 86 ? 3.701 25.062 17.094 1 65.38 86 LEU B CA 1
ATOM 1422 C C . LEU B 1 86 ? 4.113 25.375 18.516 1 65.38 86 LEU B C 1
ATOM 1424 O O . LEU B 1 86 ? 3.736 26.422 19.062 1 65.38 86 LEU B O 1
ATOM 1428 N N . ALA B 1 87 ? 4.863 24.547 19.125 1 70.81 87 ALA B N 1
ATOM 1429 C CA . ALA B 1 87 ? 5.363 24.781 20.469 1 70.81 87 ALA B CA 1
ATOM 1430 C C . ALA B 1 87 ? 6.238 26.031 20.531 1 70.81 87 ALA B C 1
ATOM 1432 O O . ALA B 1 87 ? 6.129 26.828 21.469 1 70.81 87 ALA B O 1
ATOM 1433 N N . ARG B 1 88 ? 7.07 26.203 19.562 1 73.19 88 ARG B N 1
ATOM 1434 C CA . ARG B 1 88 ? 7.945 27.359 19.484 1 73.19 88 ARG B CA 1
ATOM 1435 C C . ARG B 1 88 ? 7.137 28.641 19.328 1 73.19 88 ARG B C 1
ATOM 1437 O O . ARG B 1 88 ? 7.422 29.656 19.984 1 73.19 88 ARG B O 1
ATOM 1444 N N . LEU B 1 89 ? 6.184 28.672 18.438 1 65.56 89 LEU B N 1
ATOM 1445 C CA . LEU B 1 89 ? 5.34 29.844 18.203 1 65.56 89 LEU B CA 1
ATOM 1446 C C . LEU B 1 89 ? 4.539 30.188 19.453 1 65.56 89 LEU B C 1
ATOM 1448 O O . LEU B 1 89 ? 4.406 31.375 19.781 1 65.56 89 LEU B O 1
ATOM 1452 N N . LEU B 1 90 ? 4.039 29.156 20.125 1 65.31 90 LEU B N 1
ATOM 1453 C CA . LEU B 1 90 ? 3.305 29.375 21.359 1 65.31 90 LEU B CA 1
ATOM 1454 C C . LEU B 1 90 ? 4.203 29.984 22.422 1 65.31 90 LEU B C 1
ATOM 1456 O O . LEU B 1 90 ? 3.771 30.859 23.188 1 65.31 90 LEU B O 1
ATOM 1460 N N . GLN B 1 91 ? 5.438 29.562 22.484 1 71.81 91 GLN B N 1
ATOM 1461 C CA . GLN B 1 91 ? 6.406 30.109 23.422 1 71.81 91 GLN B CA 1
ATOM 1462 C C . GLN B 1 91 ? 6.691 31.578 23.109 1 71.81 91 GLN B C 1
ATOM 1464 O O . GLN B 1 91 ? 6.809 32.406 24.016 1 71.81 91 GLN B O 1
ATOM 1469 N N . ARG B 1 92 ? 6.801 31.906 21.891 1 67.75 92 ARG B N 1
ATOM 1470 C CA . ARG B 1 92 ? 7.051 33.281 21.469 1 67.75 92 ARG B CA 1
ATOM 1471 C C . ARG B 1 92 ? 5.859 34.188 21.797 1 67.75 92 ARG B C 1
ATOM 1473 O O . ARG B 1 92 ? 6.031 35.312 22.25 1 67.75 92 ARG B O 1
ATOM 1480 N N . VAL B 1 93 ? 4.684 33.719 21.469 1 63.88 93 VAL B N 1
ATOM 1481 C CA . VAL B 1 93 ? 3.465 34.438 21.797 1 63.88 93 VAL B CA 1
ATOM 1482 C C . VAL B 1 93 ? 3.379 34.688 23.297 1 63.88 93 VAL B C 1
ATOM 1484 O O . VAL B 1 93 ? 3.029 35.781 23.734 1 63.88 93 VAL B O 1
ATOM 1487 N N . ASP B 1 94 ? 3.607 33.562 24 1 65.94 94 ASP B N 1
ATOM 1488 C CA . ASP B 1 94 ? 3.604 33.688 25.453 1 65.94 94 ASP B CA 1
ATOM 1489 C C . ASP B 1 94 ? 4.598 34.75 25.922 1 65.94 94 ASP B C 1
ATOM 1491 O O . ASP B 1 94 ? 4.301 35.531 26.828 1 65.94 94 ASP B O 1
ATOM 1495 N N . ARG B 1 95 ? 5.688 34.812 25.328 1 71.56 95 ARG B N 1
ATOM 1496 C CA . ARG B 1 95 ? 6.711 35.812 25.672 1 71.56 95 ARG B CA 1
ATOM 1497 C C . ARG B 1 95 ? 6.238 37.219 25.359 1 71.56 95 ARG B C 1
ATOM 1499 O O . ARG B 1 95 ? 6.461 38.125 26.156 1 71.56 95 ARG B O 1
ATOM 1506 N N . VAL B 1 96 ? 5.59 37.312 24.297 1 60.62 96 VAL B N 1
ATOM 1507 C CA . VAL B 1 96 ? 5.168 38.656 23.891 1 60.62 96 VAL B CA 1
ATOM 1508 C C . VAL B 1 96 ? 3.982 39.094 24.75 1 60.62 96 VAL B C 1
ATOM 1510 O O . VAL B 1 96 ? 3.896 40.25 25.141 1 60.62 96 VAL B O 1
ATOM 1513 N N . LEU B 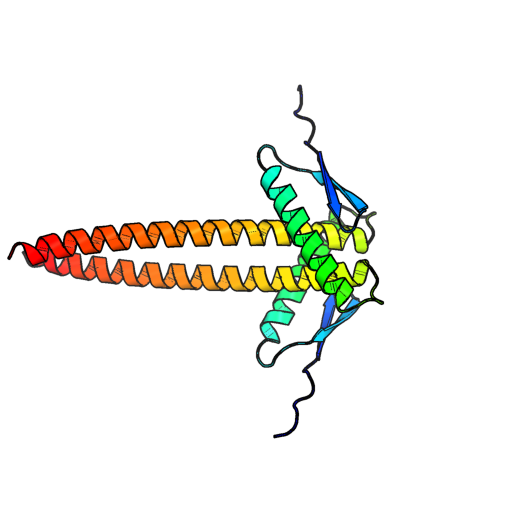1 97 ? 3.197 38.125 24.938 1 59.22 97 LEU B N 1
ATOM 1514 C CA . LEU B 1 97 ? 2.02 38.438 25.734 1 59.22 97 LEU B CA 1
ATOM 1515 C C . LEU B 1 97 ? 2.348 38.469 27.219 1 59.22 97 LEU B C 1
ATOM 1517 O O . LEU B 1 97 ? 1.679 39.125 28 1 59.22 97 LEU B O 1
ATOM 1521 N N . GLY B 1 98 ? 3.021 37.562 27.656 1 57.69 98 GLY B N 1
ATOM 1522 C CA . GLY B 1 98 ? 3.357 37.469 29.062 1 57.69 98 GLY B CA 1
ATOM 1523 C C . GLY B 1 98 ? 4.234 38.625 29.531 1 57.69 98 GLY B C 1
ATOM 1524 O O . GLY B 1 98 ? 4.508 38.75 30.734 1 57.69 98 GLY B O 1
ATOM 1525 N N . ASP B 1 99 ? 5.141 39.125 28.688 1 49 99 ASP B N 1
ATOM 1526 C CA . ASP B 1 99 ? 5.906 40.219 29.25 1 49 99 ASP B CA 1
ATOM 1527 C C . ASP B 1 99 ? 4.996 41.406 29.609 1 49 99 ASP B C 1
ATOM 1529 O O . ASP B 1 99 ? 5.426 42.344 30.25 1 49 99 ASP B O 1
ATOM 1533 N N . ASP B 1 100 ? 3.693 41.5 29.188 1 37.69 100 ASP B N 1
ATOM 1534 C CA . ASP B 1 100 ? 3.098 42.562 29.984 1 37.69 100 ASP B CA 1
ATOM 1535 C C . ASP B 1 100 ? 2.676 42.062 31.359 1 37.69 100 ASP B C 1
ATOM 1537 O O . ASP B 1 100 ? 2.191 40.906 31.5 1 37.69 100 ASP B O 1
#

Sequence (200 aa):
MSESAPNTVSVSILDRDYLVACPPGEREALLAAARLLDTRLRDMRQHNRSATLERLAIMVALNLAHEQQQHSARADAVSGDVGQELARLLQRVDRVLGDDMSESAPNTVSVSILDRDYLVACPPGEREALLAAARLLDTRLRDMRQHNRSATLERLAIMVALNLAHEQQQHSARADAVSGDVGQELARLLQRVDRVLGDD

Secondary structure (DSSP, 8-state):
-------EEEEEETTEEEEEE--TT-HHHHHHHHHHHHHHHHHHHHH-TT--HHHHHHHHHHHHHHHHHHHHHHHHHHHHHHHHHHHHHHHHHHHHHHT-/-------EEEEEETTEEEEEE--TT-HHHHHHHHHHHHHHHHHHHHH-TT--HHHHHHHHHHHHHHHHHHHHHHHHHHHHHHHHHHHHHHHHHHHHHHT-

pLDDT: mean 83.51, std 16.23, range [25.89, 98.25]

InterPro domains:
  IPR007838 Cell division protein ZapA-like [PF05164] (9-92)
  IPR007838 Cell division protein ZapA-like [PTHR34981] (7-97)
  IPR036192 Cell division protein ZapA-like superfamily [SSF102829] (8-97)
  IPR042233 Cell division protein ZapA, N-terminal [G3DSA:3.30.160.880] (1-49)

Organism: NCBI:txid634155

Foldseek 3Di:
DPPPPQDWDWAAAPNDIDTDRDPPPCVVVVNVVSVVRNVQLVVVCVVPVPDDSVVSSVVSVVVVVVVVVVVVVVVVVVVVVVVVVVVVVVVVVCVVVVVD/DVPPPQDWDWAAAPNDIDTDRDPPPCVVVVNVVSVVRNVQLVVVCVVPVPDDSVVSSVVSVVVVVVVVVVVVVVVVVVVVVVVVVVVVVVVVVCVVVVVD